Protein AF-A0A673Y0G8-F1 (afdb_monomer)

Secondary structure (DSSP, 8-state):
-------SPPPB-EEEEEETTEEEEEEEBTTTSHHHHHHHHHHHHTTTTTT-B--EEETTTEEEE--SSSSSS----TTSS-B-----TT----SSSEEEE--SSTT-B-S-EEEESS--GGGTTTS-EEEEE-GGGHHHHHHTT-S-B-TTS-BSS--BEEEEEEEE-S-S----------THHHHHHHTTT---------TTS---TTHHHHHHHHHHHHHHTTT----GGGS----TT--SS-THHHHHHHHHHHHHHHHHHT--S------------TTGGGG---PPP----S---TTS--TT---TT-TTSHHHHHHHHHHHHHHHHHHHT-

Foldseek 3Di:
DDPPDPLADDFAFWKWWQWPLGIWIKTWRCVQCVQLLLQQVLCQVLQVQAFWWQFAADPQFKTKTQANVSPVPHFATPVRAQAAAGADPSDAQQAWFWKWFDAPFGSRGGRMIMTTNGRDRVCHPPIHTTIGTDPVCRVSVNSQNVFDADPVNGGPDTMGGRHMDTPGDPDPPRDHDNDPPPCVVVCVVVVVVPPPPPPPPCVVPDDDPPVVVVVVVVVVVVVVPPPDDDDPLVVCPPDPVDDPDPPVVVVVVVVVVVVVVVVVVPDDDDDDDDDDDDDDDPCVVVPDDDDDDPPDDPDDDPPDDDPLNDDPPDCSNPVNVVVVVVVVVVVVVVVVVD

Nearest PDB structures (foldseek):
  7dvq-assembly1_z  TM=9.972E-01  e=6.165E-34  Homo sapiens
  2hq6-assembly1_A  TM=1.001E+00  e=1.461E-32  Homo sapiens
  7abi-assembly1_t  TM=9.598E-01  e=1.799E-22  Homo sapiens
  1zkc-assembly2_B  TM=8.689E-01  e=1.859E-23  Homo sapiens
  7dvq-assembly1_9  TM=8.625E-01  e=2.152E-22  Homo sapiens

Organism: Salmo trutta (NCBI:txid8032)

pLDDT: mean 77.35, std 18.72, range [33.47, 97.12]

Solvent-accessible surface area (backbone atoms only — not comparable to full-atom values): 20551 Å² total; per-residue (Å²): 132,86,87,77,82,77,76,59,80,84,66,45,34,31,36,38,38,38,34,75,59,40,56,36,40,34,37,21,27,38,85,75,15,44,70,59,32,49,40,52,54,42,37,32,71,50,49,56,48,44,67,18,29,36,44,36,45,44,80,67,44,37,41,32,29,45,14,73,75,51,74,84,80,50,49,65,28,85,78,80,45,58,37,74,70,40,78,51,94,66,67,64,39,77,46,49,39,36,30,29,42,42,58,93,52,90,42,39,34,41,42,25,29,29,39,28,62,23,63,42,69,88,46,53,90,72,46,29,60,23,32,32,46,39,80,92,23,40,61,30,56,54,49,67,55,75,53,66,56,47,98,82,32,28,37,78,74,51,49,31,30,60,45,49,46,77,78,39,77,78,62,89,84,75,75,64,66,85,76,75,75,59,62,70,60,50,55,54,49,55,70,65,67,69,75,67,80,79,75,79,75,60,89,83,74,78,87,65,88,74,56,60,65,56,50,54,51,54,52,52,52,59,59,74,53,70,86,63,97,70,61,82,74,76,74,62,87,82,55,97,85,67,73,90,67,65,73,62,57,63,50,49,53,55,48,52,52,52,51,55,50,55,57,59,75,71,62,88,84,80,92,77,82,87,81,79,91,78,79,97,59,101,57,67,78,79,69,70,75,86,78,79,77,90,73,70,83,88,72,79,64,92,85,62,85,53,100,84,68,56,53,94,85,38,76,81,17,69,68,54,43,50,56,51,51,51,54,49,50,55,51,51,52,58,62,73,76,106

Radius of gyration: 34.02 Å; Cα contacts (8 Å, |Δi|>4): 428; chains: 1; bounding box: 72×82×86 Å

Mean predicted aligned error: 20.26 Å

Sequence (338 aa):
MSNIYIQEPPTNGKVLIKTSAGDIDIELWSKEAPKAARNFVQLCMEGYYDGTPFHRVVPEFIVQGGDPTGSGTGGESIYGRPFKDEFHSRLRFNRRGLVAMANAGPHDNGSQFFFTLGRADELNNKHTIFGKVTGDTVYNMLRLSEVECDQEERPLNPHKIRTTEVLHSPFDDIIPRERKKSKKDEDKKEGKKSQSKATKNFSLLSFGEEAEEEEEMVTQVSQTLKGKSKSSHDLLKDDPLLSSVPATMALLDRFKSKLSSAITETSEAPEEAPEELAEDDDKGWMAHVLQFDEQTRKVKDANMQDEDTFEISDPRNPVNKRRREESKKIMKEKKAKR

Structure (mmCIF, N/CA/C/O backbone):
data_AF-A0A673Y0G8-F1
#
_entry.id   AF-A0A673Y0G8-F1
#
loop_
_atom_site.group_PDB
_atom_site.id
_atom_site.type_symbol
_atom_site.label_atom_id
_atom_site.label_alt_id
_atom_site.label_comp_id
_atom_site.label_asym_id
_atom_site.label_entity_id
_atom_site.label_seq_id
_atom_site.pdbx_PDB_ins_code
_atom_site.Cartn_x
_atom_site.Cartn_y
_atom_site.Cartn_z
_atom_site.occupancy
_atom_site.B_iso_or_equiv
_atom_site.auth_seq_id
_atom_site.auth_comp_id
_atom_site.auth_asym_id
_atom_site.auth_atom_id
_atom_site.pdbx_PDB_model_num
ATOM 1 N N . MET A 1 1 ? -27.273 -3.912 -21.618 1.00 47.91 1 MET A N 1
ATOM 2 C CA . MET A 1 1 ? -25.830 -4.129 -21.387 1.00 47.91 1 MET A CA 1
ATOM 3 C C . MET A 1 1 ? -25.284 -2.900 -20.684 1.00 47.91 1 MET A C 1
ATOM 5 O O . MET A 1 1 ? -25.306 -1.826 -21.268 1.00 47.91 1 MET A O 1
ATOM 9 N N . SER A 1 2 ? -24.922 -3.009 -19.407 1.00 53.47 2 SER A N 1
ATOM 10 C CA . SER A 1 2 ? -24.331 -1.898 -18.656 1.00 53.47 2 SER A CA 1
ATOM 11 C C . SER A 1 2 ? -22.883 -1.706 -19.104 1.00 53.47 2 SER A C 1
ATOM 13 O O . SER A 1 2 ? -22.032 -2.545 -18.815 1.00 53.47 2 SER A O 1
ATOM 15 N N . ASN A 1 3 ? -22.604 -0.621 -19.826 1.00 63.31 3 ASN A N 1
ATOM 16 C CA . ASN A 1 3 ? -21.250 -0.271 -20.249 1.00 63.31 3 ASN A CA 1
ATOM 17 C C . ASN A 1 3 ? -20.447 0.256 -19.052 1.00 63.31 3 ASN A C 1
ATOM 19 O O . ASN A 1 3 ? -20.396 1.458 -18.802 1.00 63.31 3 ASN A O 1
ATOM 23 N N . ILE A 1 4 ? -19.825 -0.652 -18.304 1.00 78.19 4 ILE A N 1
ATOM 24 C CA . ILE A 1 4 ? -18.816 -0.307 -17.301 1.00 78.19 4 ILE A CA 1
ATOM 25 C C . ILE A 1 4 ? -17.461 -0.346 -18.010 1.00 78.19 4 ILE A C 1
ATOM 27 O O . ILE A 1 4 ? -16.894 -1.412 -18.240 1.00 78.19 4 ILE A O 1
ATOM 31 N N . TYR A 1 5 ? -16.951 0.822 -18.401 1.00 72.38 5 TYR A N 1
ATOM 32 C CA . TYR A 1 5 ? -15.621 0.937 -18.997 1.00 72.38 5 TYR A CA 1
ATOM 33 C C . TYR A 1 5 ? -14.557 0.912 -17.898 1.00 72.38 5 TYR A C 1
ATOM 35 O O . TYR A 1 5 ? -14.346 1.904 -17.200 1.00 72.38 5 TYR A O 1
ATOM 43 N N . ILE A 1 6 ? -13.853 -0.211 -17.758 1.00 75.62 6 ILE A N 1
ATOM 44 C CA . ILE A 1 6 ? -12.654 -0.279 -16.917 1.00 75.62 6 ILE A CA 1
ATOM 45 C C . ILE A 1 6 ? -11.498 0.332 -17.716 1.00 75.62 6 ILE A C 1
ATOM 47 O O . ILE A 1 6 ? -10.982 -0.268 -18.655 1.00 75.62 6 ILE A O 1
ATOM 51 N N . GLN A 1 7 ? -11.111 1.559 -17.363 1.00 80.38 7 GLN A N 1
ATOM 52 C CA . GLN A 1 7 ? -10.023 2.290 -18.028 1.00 80.38 7 GLN A CA 1
ATOM 53 C C . GLN A 1 7 ? -8.621 1.818 -17.612 1.00 80.38 7 GLN A C 1
ATOM 55 O O . GLN A 1 7 ? -7.632 2.206 -18.238 1.00 80.38 7 GLN A O 1
ATOM 60 N N . GLU A 1 8 ? -8.508 0.982 -16.583 1.00 88.12 8 GLU A N 1
ATOM 61 C CA . GLU A 1 8 ? -7.229 0.505 -16.055 1.00 88.12 8 GLU A CA 1
ATOM 62 C C . GLU A 1 8 ? -6.574 -0.543 -16.971 1.00 88.12 8 GLU A C 1
ATOM 64 O O . GLU A 1 8 ? -7.275 -1.310 -17.638 1.00 88.12 8 GLU A O 1
ATOM 69 N N . PRO A 1 9 ? -5.233 -0.586 -17.038 1.00 92.56 9 PRO A N 1
ATOM 70 C CA . PRO A 1 9 ? -4.528 -1.661 -17.723 1.00 92.56 9 PRO A CA 1
ATOM 71 C C . PRO A 1 9 ? -4.673 -3.001 -16.975 1.00 92.56 9 PRO A C 1
ATOM 73 O O . PRO A 1 9 ? -4.956 -3.012 -15.769 1.00 92.56 9 PRO A O 1
ATOM 76 N N . PRO A 1 10 ? -4.485 -4.138 -17.672 1.00 93.31 10 PRO A N 1
ATOM 77 C CA . PRO A 1 10 ? -4.505 -5.452 -17.040 1.00 93.31 10 PRO A CA 1
ATOM 78 C C . PRO A 1 10 ? -3.350 -5.592 -16.042 1.00 93.31 10 PRO A C 1
ATOM 80 O O . PRO A 1 10 ? -2.230 -5.152 -16.301 1.00 93.31 10 PRO A O 1
ATOM 83 N N . THR A 1 11 ? -3.632 -6.223 -14.909 1.00 94.56 11 THR A N 1
ATOM 84 C CA . THR A 1 11 ? -2.647 -6.548 -13.878 1.00 94.56 11 THR A CA 1
ATOM 85 C C . THR A 1 11 ? -1.849 -7.793 -14.261 1.00 94.56 11 THR A C 1
ATOM 87 O O . THR A 1 11 ? -2.287 -8.630 -15.050 1.00 94.56 11 THR A O 1
ATOM 90 N N . ASN A 1 12 ? -0.636 -7.895 -13.728 1.00 94.56 12 ASN A N 1
ATOM 91 C CA . ASN A 1 12 ? 0.244 -9.039 -13.885 1.00 94.56 12 ASN A CA 1
ATOM 92 C C . ASN A 1 12 ? 1.065 -9.216 -12.599 1.00 94.56 12 ASN A C 1
ATOM 94 O O . ASN A 1 12 ? 1.968 -8.423 -12.318 1.00 94.56 12 ASN A O 1
ATOM 98 N N . GLY A 1 13 ? 0.728 -10.249 -11.829 1.00 93.81 13 GLY A N 1
ATOM 99 C CA . GLY A 1 13 ? 1.283 -10.532 -10.505 1.00 93.81 13 GLY A CA 1
ATOM 100 C C . GLY A 1 13 ? 0.216 -10.449 -9.415 1.00 93.81 13 GLY A C 1
ATOM 101 O O . GLY A 1 13 ? -0.641 -9.565 -9.455 1.00 93.81 13 GLY A O 1
ATOM 102 N N . LYS A 1 14 ? 0.269 -11.367 -8.444 1.00 95.94 14 LYS A N 1
ATOM 103 C CA . LYS A 1 14 ? -0.672 -11.419 -7.317 1.00 95.94 14 LYS A CA 1
ATOM 104 C C . LYS A 1 14 ? 0.048 -11.791 -6.021 1.00 95.94 14 LYS A C 1
ATOM 106 O O . LYS A 1 14 ? 0.818 -12.752 -5.994 1.00 95.94 14 LYS A O 1
ATOM 111 N N . VAL A 1 15 ? -0.219 -11.047 -4.952 1.00 96.62 15 VAL A N 1
ATOM 112 C CA . VAL A 1 15 ? 0.357 -11.246 -3.614 1.00 96.62 15 VAL A CA 1
ATOM 113 C C . VAL A 1 15 ? -0.762 -11.233 -2.580 1.00 96.62 15 VAL A C 1
ATOM 115 O O . VAL A 1 15 ? -1.610 -10.346 -2.602 1.00 96.62 15 VAL A O 1
ATOM 118 N N . LEU A 1 16 ? -0.740 -12.200 -1.670 1.00 96.56 16 LEU A N 1
ATOM 119 C CA . LEU A 1 16 ? -1.635 -12.303 -0.527 1.00 96.56 16 LEU A CA 1
ATOM 120 C C . LEU A 1 16 ? -0.924 -11.774 0.723 1.00 96.56 16 LEU A C 1
ATOM 122 O O . LEU A 1 16 ? 0.139 -12.262 1.109 1.00 96.56 16 LEU A O 1
ATOM 126 N N . ILE A 1 17 ? -1.526 -10.792 1.386 1.00 96.62 17 ILE A N 1
ATOM 127 C CA . ILE A 1 17 ? -1.098 -10.310 2.699 1.00 96.62 17 ILE A CA 1
ATOM 128 C C . ILE A 1 17 ? -2.081 -10.828 3.745 1.00 96.62 17 ILE A C 1
ATOM 130 O O . ILE A 1 17 ? -3.237 -10.404 3.786 1.00 96.62 17 ILE A O 1
ATOM 134 N N . LYS A 1 18 ? -1.607 -11.693 4.645 1.00 96.44 18 LYS A N 1
ATOM 135 C CA . LYS A 1 18 ? -2.388 -12.129 5.807 1.00 96.44 18 LYS A CA 1
ATOM 136 C C . LYS A 1 18 ? -2.223 -11.108 6.914 1.00 96.44 18 LYS A C 1
ATOM 138 O O . LYS A 1 18 ? -1.125 -10.877 7.423 1.00 96.44 18 LYS A O 1
ATOM 143 N N . THR A 1 19 ? -3.320 -10.475 7.283 1.00 96.12 19 THR A N 1
ATOM 144 C CA . THR A 1 19 ? -3.343 -9.294 8.140 1.00 96.12 19 THR A CA 1
ATOM 145 C C . THR A 1 19 ? -4.178 -9.577 9.390 1.00 96.12 19 THR A C 1
ATOM 147 O O . THR A 1 19 ? -4.983 -10.508 9.406 1.00 96.12 19 THR A O 1
ATOM 150 N N . SER A 1 20 ? -4.011 -8.816 10.477 1.00 94.50 20 SER A N 1
ATOM 151 C CA . SER A 1 20 ? -4.859 -9.015 11.666 1.00 94.50 20 SER A CA 1
ATOM 152 C C . SER A 1 20 ? -6.332 -8.651 11.440 1.00 94.50 20 SER A C 1
ATOM 154 O O . SER A 1 20 ? -7.174 -9.105 12.208 1.00 94.50 20 SER A O 1
ATOM 156 N N . ALA A 1 21 ? -6.645 -7.868 10.403 1.00 92.69 21 ALA A N 1
ATOM 157 C CA . ALA A 1 21 ? -8.013 -7.521 10.016 1.00 92.69 21 ALA A CA 1
ATOM 158 C C . ALA A 1 21 ? -8.645 -8.517 9.022 1.00 92.69 21 ALA A C 1
ATOM 160 O O . ALA A 1 21 ? -9.841 -8.429 8.748 1.00 92.69 21 ALA A O 1
ATOM 161 N N . GLY A 1 22 ? -7.856 -9.462 8.499 1.00 95.19 22 GLY A N 1
ATOM 162 C CA . GLY A 1 22 ? -8.254 -10.409 7.459 1.00 95.19 22 GLY A CA 1
ATOM 163 C C . GLY A 1 22 ? -7.249 -10.460 6.311 1.00 95.19 22 GLY A C 1
ATOM 164 O O . GLY A 1 22 ? -6.228 -9.768 6.324 1.00 95.19 22 GLY A O 1
ATOM 165 N N . ASP A 1 23 ? -7.557 -11.281 5.320 1.00 96.81 23 ASP A N 1
ATOM 166 C CA . ASP A 1 23 ? -6.699 -11.525 4.163 1.00 96.81 23 ASP A CA 1
ATOM 167 C C . ASP A 1 23 ? -6.902 -10.447 3.094 1.00 96.81 23 ASP A C 1
ATOM 169 O O . ASP A 1 23 ? -8.035 -10.054 2.806 1.00 96.81 23 ASP A O 1
ATOM 173 N N . ILE A 1 24 ? -5.806 -9.942 2.525 1.00 97.12 24 ILE A N 1
ATOM 174 C CA . ILE A 1 24 ? -5.818 -8.888 1.506 1.00 97.12 24 ILE A CA 1
ATOM 175 C C . ILE A 1 24 ? -5.052 -9.376 0.285 1.00 97.12 24 ILE A C 1
ATOM 177 O O . ILE A 1 24 ? -3.836 -9.556 0.327 1.00 97.12 24 ILE A O 1
ATOM 181 N N . ASP A 1 25 ? -5.775 -9.544 -0.813 1.00 96.81 25 ASP A N 1
ATOM 182 C CA . ASP A 1 25 ? -5.229 -9.966 -2.094 1.00 96.81 25 ASP A CA 1
ATOM 183 C C . ASP A 1 25 ? -4.926 -8.737 -2.950 1.00 96.81 25 ASP A C 1
ATOM 185 O O . ASP A 1 25 ? -5.830 -7.973 -3.302 1.00 96.81 25 ASP A O 1
ATOM 189 N N . ILE A 1 26 ? -3.660 -8.572 -3.323 1.00 97.12 26 ILE A N 1
ATOM 190 C CA . ILE A 1 26 ? -3.163 -7.453 -4.121 1.00 97.12 26 ILE A CA 1
ATOM 191 C C . ILE A 1 26 ? -2.761 -7.954 -5.503 1.00 97.12 26 ILE A C 1
ATOM 193 O O . ILE A 1 26 ? -1.892 -8.815 -5.646 1.00 97.12 26 ILE A O 1
ATOM 197 N N . GLU A 1 27 ? -3.354 -7.362 -6.529 1.00 96.56 27 GLU A N 1
ATOM 198 C CA . GLU A 1 27 ? -2.920 -7.493 -7.913 1.00 96.56 27 GLU A CA 1
ATOM 199 C C . GLU A 1 27 ? -1.962 -6.362 -8.281 1.00 96.56 27 GLU A C 1
ATOM 201 O O . GLU A 1 27 ? -2.200 -5.197 -7.957 1.00 96.56 27 GLU A O 1
ATOM 206 N N . LEU A 1 28 ? -0.889 -6.693 -8.993 1.00 96.69 28 LEU A N 1
ATOM 207 C CA . LEU A 1 28 ? 0.195 -5.762 -9.295 1.00 96.69 28 LEU A CA 1
ATOM 208 C C . LEU A 1 28 ? 0.180 -5.332 -10.765 1.00 96.69 28 LEU A C 1
ATOM 210 O O . LEU A 1 28 ? -0.096 -6.126 -11.661 1.00 96.69 28 LEU A O 1
ATOM 214 N N . TRP A 1 29 ? 0.554 -4.084 -11.030 1.00 96.56 29 TRP A N 1
ATOM 215 C CA . TRP A 1 29 ? 0.826 -3.554 -12.368 1.00 96.56 29 TRP A CA 1
ATOM 216 C C . TRP A 1 29 ? 2.325 -3.609 -12.663 1.00 96.56 29 TRP A C 1
ATOM 218 O O . TRP A 1 29 ? 3.029 -2.600 -12.663 1.00 96.56 29 TRP A O 1
ATOM 228 N N . SER A 1 30 ? 2.836 -4.818 -12.899 1.00 94.12 30 SER A N 1
ATOM 229 C CA . SER A 1 30 ? 4.270 -5.044 -13.134 1.00 94.12 30 SER A CA 1
ATOM 230 C C . SER A 1 30 ? 4.795 -4.466 -14.452 1.00 94.12 30 SER A C 1
ATOM 232 O O . SER A 1 30 ? 6.000 -4.256 -14.572 1.00 94.12 30 SER A O 1
ATOM 234 N N . LYS A 1 31 ? 3.924 -4.186 -15.432 1.00 93.88 31 LYS A N 1
ATOM 235 C CA . LYS A 1 31 ? 4.314 -3.549 -16.702 1.00 93.88 31 LYS A CA 1
ATOM 236 C C . LYS A 1 31 ? 4.457 -2.036 -16.556 1.00 93.88 31 LYS A C 1
ATOM 238 O O . LYS A 1 31 ? 5.398 -1.458 -17.091 1.00 93.88 31 LYS A O 1
ATOM 243 N N . GLU A 1 32 ? 3.529 -1.405 -15.846 1.00 93.81 32 GLU A N 1
ATOM 244 C CA . GLU A 1 32 ? 3.478 0.045 -15.663 1.00 93.81 32 GLU A CA 1
ATOM 245 C C . GLU A 1 32 ? 4.445 0.527 -14.574 1.00 93.81 32 GLU A C 1
ATOM 247 O O . GLU A 1 32 ? 5.072 1.571 -14.745 1.00 93.81 32 GLU A O 1
ATOM 252 N N . ALA A 1 33 ? 4.590 -0.237 -13.485 1.00 94.69 33 ALA A N 1
ATOM 253 C CA . ALA A 1 33 ? 5.451 0.086 -12.345 1.00 94.69 33 ALA A CA 1
ATOM 254 C C . ALA A 1 33 ? 6.414 -1.076 -12.012 1.00 94.69 33 ALA A C 1
ATOM 256 O O . ALA A 1 33 ? 6.316 -1.692 -10.941 1.00 94.69 33 ALA A O 1
ATOM 257 N N . PRO A 1 34 ? 7.346 -1.427 -12.921 1.00 94.50 34 PRO A N 1
ATOM 258 C CA . PRO A 1 34 ? 8.198 -2.602 -12.770 1.00 94.50 34 PRO A CA 1
ATOM 259 C C . PRO A 1 34 ? 9.123 -2.519 -11.554 1.00 94.50 34 PRO A C 1
ATOM 261 O O . PRO A 1 34 ? 9.347 -3.536 -10.897 1.00 94.50 34 PRO A O 1
ATOM 264 N N . LYS A 1 35 ? 9.663 -1.337 -11.216 1.00 94.19 35 LYS A N 1
ATOM 265 C CA . LYS A 1 35 ? 10.613 -1.221 -10.098 1.00 94.19 35 LYS A CA 1
ATOM 266 C C . LYS A 1 35 ? 9.919 -1.330 -8.753 1.00 94.19 35 LYS A C 1
ATOM 268 O O . LYS A 1 35 ? 10.459 -1.995 -7.865 1.00 94.19 35 LYS A O 1
ATOM 273 N N . ALA A 1 36 ? 8.751 -0.701 -8.623 1.00 95.31 36 ALA A N 1
ATOM 274 C CA . ALA A 1 36 ? 7.934 -0.767 -7.418 1.00 95.31 36 ALA A CA 1
ATOM 275 C C . ALA A 1 36 ? 7.375 -2.181 -7.207 1.00 95.31 36 ALA A C 1
ATOM 277 O O . ALA A 1 36 ? 7.535 -2.738 -6.123 1.00 95.31 36 ALA A O 1
ATOM 278 N N . ALA A 1 37 ? 6.816 -2.800 -8.256 1.00 94.88 37 ALA A N 1
ATOM 279 C CA . ALA A 1 37 ? 6.304 -4.166 -8.186 1.00 94.88 37 ALA A CA 1
ATOM 280 C C . ALA A 1 37 ? 7.410 -5.171 -7.829 1.00 94.88 37 ALA A C 1
ATOM 282 O O . ALA A 1 37 ? 7.216 -6.008 -6.951 1.00 94.88 37 ALA A O 1
ATOM 283 N N . ARG A 1 38 ? 8.595 -5.056 -8.445 1.00 94.50 38 ARG A N 1
ATOM 284 C CA . ARG A 1 38 ? 9.751 -5.907 -8.122 1.00 94.50 38 ARG A CA 1
ATOM 285 C C . ARG A 1 38 ? 10.203 -5.739 -6.672 1.00 94.50 38 ARG A C 1
ATOM 287 O O . ARG A 1 38 ? 10.413 -6.737 -5.991 1.00 94.50 38 ARG A O 1
ATOM 294 N N . ASN A 1 39 ? 10.322 -4.495 -6.200 1.00 94.94 39 ASN A N 1
ATOM 295 C CA . ASN A 1 39 ? 10.665 -4.200 -4.807 1.00 94.94 39 ASN A CA 1
ATOM 296 C C . ASN A 1 39 ? 9.661 -4.847 -3.850 1.00 94.94 39 ASN A C 1
ATOM 298 O O . ASN A 1 39 ? 10.057 -5.557 -2.933 1.00 94.94 39 ASN A O 1
ATOM 302 N N . PHE A 1 40 ? 8.368 -4.669 -4.108 1.00 95.50 40 PHE A N 1
ATOM 303 C CA . PHE A 1 40 ? 7.312 -5.213 -3.268 1.00 95.50 40 PHE A CA 1
ATOM 304 C C . PHE A 1 40 ? 7.310 -6.750 -3.233 1.00 95.50 40 PHE A C 1
ATOM 306 O O . PHE A 1 40 ? 7.303 -7.331 -2.150 1.00 95.50 40 PHE A O 1
ATOM 313 N N . VAL A 1 41 ? 7.379 -7.415 -4.393 1.00 94.88 41 VAL A N 1
ATOM 314 C CA . VAL A 1 41 ? 7.401 -8.887 -4.481 1.00 94.88 41 VAL A CA 1
ATOM 315 C C . VAL A 1 41 ? 8.618 -9.460 -3.760 1.00 94.88 41 VAL A C 1
ATOM 317 O O . VAL A 1 41 ? 8.472 -10.382 -2.961 1.00 94.88 41 VAL A O 1
ATOM 320 N N . GLN A 1 42 ? 9.804 -8.891 -3.980 1.00 94.00 42 GLN A N 1
ATOM 321 C CA . GLN A 1 42 ? 11.015 -9.367 -3.320 1.00 94.00 42 GLN A CA 1
ATOM 322 C C . GLN A 1 42 ? 10.966 -9.149 -1.801 1.00 94.00 42 GLN A C 1
ATOM 324 O O . GLN A 1 42 ? 11.320 -10.055 -1.052 1.00 94.00 42 GLN A O 1
ATOM 329 N N . LEU A 1 43 ? 10.479 -7.996 -1.326 1.00 94.06 43 LEU A N 1
ATOM 330 C CA . LEU A 1 43 ? 10.290 -7.758 0.109 1.00 94.06 43 LEU A CA 1
ATOM 331 C C . LEU A 1 43 ? 9.280 -8.741 0.718 1.00 94.06 43 LEU A C 1
ATOM 333 O O . LEU A 1 43 ? 9.493 -9.212 1.832 1.00 94.06 43 LEU A O 1
ATOM 337 N N . CYS A 1 44 ? 8.227 -9.114 -0.012 1.00 93.56 44 CYS A N 1
ATOM 338 C CA . CYS A 1 44 ? 7.291 -10.149 0.430 1.00 93.56 44 CYS A CA 1
ATOM 339 C C . CYS A 1 44 ? 7.952 -11.537 0.504 1.00 93.56 44 CYS A C 1
ATOM 341 O O . CYS A 1 44 ? 7.744 -12.259 1.475 1.00 93.56 44 CYS A O 1
ATOM 343 N N . MET A 1 45 ? 8.787 -11.904 -0.476 1.00 91.81 45 MET A N 1
ATOM 344 C CA . MET A 1 45 ? 9.534 -13.173 -0.459 1.00 91.81 45 MET A CA 1
ATOM 345 C C . MET A 1 45 ? 10.578 -13.233 0.663 1.00 91.81 45 MET A C 1
ATOM 347 O O . MET A 1 45 ? 10.820 -14.296 1.226 1.00 91.81 45 MET A O 1
ATOM 351 N N . GLU A 1 46 ? 11.185 -12.096 1.014 1.00 90.88 46 GLU A N 1
ATOM 352 C CA . GLU A 1 46 ? 12.120 -11.972 2.141 1.00 90.88 46 GLU A CA 1
ATOM 353 C C . GLU A 1 46 ? 11.409 -12.018 3.514 1.00 90.88 46 GLU A C 1
ATOM 355 O O . GLU A 1 46 ? 12.076 -11.947 4.551 1.00 90.88 46 GLU A O 1
ATOM 360 N N . GLY A 1 47 ? 10.069 -12.091 3.552 1.00 91.12 47 GLY A N 1
ATOM 361 C CA . GLY A 1 47 ? 9.282 -11.950 4.782 1.00 91.12 47 GLY A CA 1
ATOM 362 C C . GLY A 1 47 ? 9.486 -10.576 5.419 1.00 91.12 47 GLY A C 1
ATOM 363 O O . GLY A 1 47 ? 9.555 -10.439 6.643 1.00 91.12 47 GLY A O 1
ATOM 364 N N . TYR A 1 48 ? 9.701 -9.538 4.596 1.00 93.12 48 TYR A N 1
ATOM 365 C CA . TYR A 1 48 ? 10.113 -8.230 5.092 1.00 93.12 48 TYR A CA 1
ATOM 366 C C . TYR A 1 48 ? 9.050 -7.567 5.953 1.00 93.12 48 TYR A C 1
ATOM 368 O O . TYR A 1 48 ? 9.368 -6.952 6.974 1.00 93.12 48 TYR A O 1
ATOM 376 N N . TYR A 1 49 ? 7.807 -7.747 5.522 1.00 95.00 49 TYR A N 1
ATOM 377 C CA . TYR A 1 49 ? 6.616 -7.161 6.106 1.00 95.00 49 TYR A CA 1
ATOM 378 C C . TYR A 1 49 ? 6.039 -7.971 7.274 1.00 95.00 49 TYR A C 1
ATOM 380 O O . TYR A 1 49 ? 5.096 -7.507 7.917 1.00 95.00 49 TYR A O 1
ATOM 388 N N . ASP A 1 50 ? 6.614 -9.124 7.609 1.00 93.81 50 ASP A N 1
ATOM 389 C CA . ASP A 1 50 ? 6.138 -9.959 8.709 1.00 93.81 50 ASP A CA 1
ATOM 390 C C . ASP A 1 50 ? 6.262 -9.222 10.052 1.00 93.81 50 ASP A C 1
ATOM 392 O O . ASP A 1 50 ? 7.331 -8.757 10.452 1.00 93.81 50 ASP A O 1
ATOM 396 N N . GLY A 1 51 ? 5.143 -9.091 10.761 1.00 91.94 51 GLY A N 1
ATOM 397 C CA . GLY A 1 51 ? 5.042 -8.375 12.032 1.00 91.94 51 GLY A CA 1
ATOM 398 C C . GLY A 1 51 ? 4.978 -6.848 11.919 1.00 91.94 51 GLY A C 1
ATOM 399 O O . GLY A 1 51 ? 4.885 -6.182 12.955 1.00 91.94 51 GLY A O 1
ATOM 400 N N . THR A 1 52 ? 5.001 -6.282 10.708 1.00 94.81 52 THR A N 1
ATOM 401 C CA . THR A 1 52 ? 5.001 -4.823 10.526 1.00 94.81 52 THR A CA 1
ATOM 402 C C . THR A 1 52 ? 3.617 -4.213 10.800 1.00 94.81 52 THR A C 1
ATOM 404 O O . THR A 1 52 ? 2.607 -4.750 10.330 1.00 94.81 52 THR A O 1
ATOM 407 N N . PRO A 1 53 ? 3.527 -3.130 11.599 1.00 94.75 53 PRO A N 1
ATOM 408 C CA . PRO A 1 53 ? 2.263 -2.461 11.892 1.00 94.75 53 PRO A CA 1
ATOM 409 C C . PRO A 1 53 ? 1.873 -1.426 10.827 1.00 94.75 53 PRO A C 1
ATOM 411 O O . PRO A 1 53 ? 2.728 -0.777 10.219 1.00 94.75 53 PRO A O 1
ATOM 414 N N . PHE A 1 54 ? 0.568 -1.197 10.683 1.00 95.44 54 PHE A N 1
ATOM 415 C CA . PHE A 1 54 ? 0.039 0.016 10.059 1.00 95.44 54 PHE A CA 1
ATOM 416 C C . PHE A 1 54 ? 0.119 1.152 11.076 1.00 95.44 54 PHE A C 1
ATOM 418 O O . PHE A 1 54 ? -0.597 1.153 12.076 1.00 95.44 54 PHE A O 1
ATOM 425 N N . HIS A 1 55 ? 1.064 2.065 10.870 1.00 93.56 55 HIS A N 1
ATOM 426 C CA . HIS A 1 55 ? 1.425 3.085 11.856 1.00 93.56 55 HIS A CA 1
ATOM 427 C C . HIS A 1 55 ? 0.683 4.406 11.654 1.00 93.56 55 HIS A C 1
ATOM 429 O O . HIS A 1 55 ? 0.702 5.229 12.562 1.00 93.56 55 HIS A O 1
ATOM 435 N N . ARG A 1 56 ? 0.042 4.613 10.498 1.00 94.31 56 ARG A N 1
ATOM 436 C CA . ARG A 1 56 ? -0.710 5.832 10.199 1.00 94.31 56 ARG A CA 1
ATOM 437 C C . ARG A 1 56 ? -2.018 5.498 9.495 1.00 94.31 56 ARG A C 1
ATOM 439 O O . ARG A 1 56 ? -2.020 4.783 8.491 1.00 94.31 56 ARG A O 1
ATOM 446 N N . VAL A 1 57 ? -3.117 6.024 10.020 1.00 94.44 57 VAL A N 1
ATOM 447 C CA . VAL A 1 57 ? -4.467 5.840 9.484 1.00 94.44 57 VAL A CA 1
ATOM 448 C C . VAL A 1 57 ? -5.137 7.206 9.427 1.00 94.44 57 VAL A C 1
ATOM 450 O O . VAL A 1 57 ? -5.341 7.851 10.449 1.00 94.44 57 VAL A O 1
ATOM 453 N N . VAL A 1 58 ? -5.494 7.633 8.220 1.00 93.25 58 VAL A N 1
ATOM 454 C CA . VAL A 1 58 ? -6.300 8.830 7.983 1.00 93.25 58 VAL A CA 1
ATOM 455 C C . VAL A 1 58 ? -7.652 8.362 7.448 1.00 93.25 58 VAL A C 1
ATOM 457 O O . VAL A 1 58 ? -7.708 7.890 6.304 1.00 93.25 58 VAL A O 1
ATOM 460 N N . PRO A 1 59 ? -8.731 8.444 8.251 1.00 90.12 59 PRO A N 1
ATOM 461 C CA . PRO A 1 59 ? -10.059 7.998 7.845 1.00 90.12 59 PRO A CA 1
ATOM 462 C C . PRO A 1 59 ? -10.463 8.589 6.492 1.00 90.12 59 PRO A C 1
ATOM 464 O O . PRO A 1 59 ? -10.177 9.747 6.205 1.00 90.12 59 PRO A O 1
ATOM 467 N N . GLU A 1 60 ? -11.086 7.769 5.643 1.00 89.50 60 GLU A N 1
ATOM 468 C CA . GLU A 1 60 ? -11.534 8.124 4.282 1.00 89.50 60 GLU A CA 1
ATOM 469 C C . GLU A 1 60 ? -10.434 8.512 3.276 1.00 89.50 60 GLU A C 1
ATOM 471 O O . GLU A 1 60 ? -10.721 8.652 2.086 1.00 89.50 60 GLU A O 1
ATOM 476 N N . PHE A 1 61 ? -9.172 8.601 3.702 1.00 93.50 61 PHE A N 1
ATOM 477 C CA . PHE A 1 61 ? -8.062 8.990 2.841 1.00 93.50 61 PHE A CA 1
ATOM 478 C C . PHE A 1 61 ? -7.103 7.825 2.592 1.00 93.50 61 PHE A C 1
ATOM 480 O O . PHE A 1 61 ? -7.174 7.188 1.533 1.00 93.50 61 PHE A O 1
ATOM 487 N N . ILE A 1 62 ? -6.238 7.505 3.560 1.00 95.31 62 ILE A N 1
ATOM 488 C CA . ILE A 1 62 ? -5.186 6.494 3.405 1.00 95.31 62 ILE A CA 1
ATOM 489 C C . ILE A 1 62 ? -4.937 5.704 4.690 1.00 95.31 62 ILE A C 1
ATOM 491 O O . ILE A 1 62 ? -5.085 6.211 5.798 1.00 95.31 62 ILE A O 1
ATOM 495 N N . VAL A 1 63 ? -4.461 4.474 4.529 1.00 95.75 63 VAL A N 1
ATOM 496 C CA . VAL A 1 63 ? -3.831 3.692 5.599 1.00 95.75 63 VAL A CA 1
ATOM 497 C C . VAL A 1 63 ? -2.428 3.300 5.158 1.00 95.75 63 VAL A C 1
ATOM 499 O O . VAL A 1 63 ? -2.251 2.685 4.109 1.00 95.75 63 VAL A O 1
ATOM 502 N N . GLN A 1 64 ? -1.424 3.684 5.941 1.00 95.31 64 GLN A N 1
ATOM 503 C CA . GLN A 1 64 ? -0.008 3.553 5.607 1.00 95.31 64 GLN A CA 1
ATOM 504 C C . GLN A 1 64 ? 0.671 2.491 6.477 1.00 95.31 64 GLN A C 1
ATOM 506 O O . GLN A 1 64 ? 0.450 2.385 7.688 1.00 95.31 64 GLN A O 1
ATOM 511 N N . GLY A 1 65 ? 1.518 1.691 5.834 1.00 94.88 65 GLY A N 1
ATOM 512 C CA . GLY A 1 65 ? 2.265 0.596 6.437 1.00 94.88 65 GLY A CA 1
ATOM 513 C C . GLY A 1 65 ? 3.577 0.330 5.701 1.00 94.88 65 GLY A C 1
ATOM 514 O O . GLY A 1 65 ? 4.079 1.162 4.946 1.00 94.88 65 GLY A O 1
ATOM 515 N N . GLY A 1 66 ? 4.163 -0.840 5.947 1.00 92.19 66 GLY A N 1
ATOM 516 C CA . GLY A 1 66 ? 5.415 -1.246 5.300 1.00 92.19 66 GLY A CA 1
ATOM 517 C C . GLY A 1 66 ? 6.687 -0.667 5.930 1.00 92.19 66 GLY A C 1
ATOM 518 O O . GLY A 1 66 ? 7.760 -0.747 5.325 1.00 92.19 66 GLY A O 1
ATOM 519 N N . ASP A 1 67 ? 6.576 -0.113 7.141 1.00 92.69 67 ASP A N 1
ATOM 520 C CA . ASP A 1 67 ? 7.714 0.282 7.972 1.00 92.69 67 ASP A CA 1
ATOM 521 C C . ASP A 1 67 ? 7.990 -0.792 9.049 1.00 92.69 67 ASP A C 1
ATOM 523 O O . ASP A 1 67 ? 7.136 -1.007 9.918 1.00 92.69 67 ASP A O 1
ATOM 527 N N . PRO A 1 68 ? 9.159 -1.464 9.042 1.00 90.06 68 PRO A N 1
ATOM 528 C CA . PRO A 1 68 ? 9.505 -2.442 10.069 1.00 90.06 68 PRO A CA 1
ATOM 529 C C . PRO A 1 68 ? 9.775 -1.824 11.440 1.00 90.06 68 PRO A C 1
ATOM 531 O O . PRO A 1 68 ? 9.628 -2.518 12.446 1.00 90.06 68 PRO A O 1
ATOM 534 N N . THR A 1 69 ? 10.159 -0.544 11.516 1.00 89.69 69 THR A N 1
ATOM 535 C CA . THR A 1 69 ? 10.365 0.125 12.808 1.00 89.69 69 THR A CA 1
ATOM 536 C C . THR A 1 69 ? 9.055 0.625 13.409 1.00 89.69 69 THR A C 1
ATOM 538 O O . THR A 1 69 ? 8.970 0.788 14.626 1.00 89.69 69 THR A O 1
ATOM 541 N N . GLY A 1 70 ? 8.023 0.833 12.584 1.00 86.44 70 GLY A N 1
ATOM 542 C CA . GLY A 1 70 ? 6.721 1.355 13.006 1.00 86.44 70 GLY A CA 1
ATOM 543 C C . GLY A 1 70 ? 6.782 2.797 13.522 1.00 86.44 70 GLY A C 1
ATOM 544 O O . GLY A 1 70 ? 5.948 3.187 14.342 1.00 86.44 70 GLY A O 1
ATOM 545 N N . SER A 1 71 ? 7.794 3.558 13.097 1.00 86.88 71 SER A N 1
ATOM 546 C CA . SER A 1 71 ? 7.976 4.979 13.416 1.00 86.88 71 SER A CA 1
ATOM 547 C C . SER A 1 71 ? 7.429 5.894 12.320 1.00 86.88 71 SER A C 1
ATOM 549 O O . SER A 1 71 ? 7.213 7.070 12.580 1.00 86.88 71 SER A O 1
ATOM 551 N N . GLY A 1 72 ? 7.225 5.369 11.109 1.00 84.88 72 GLY A N 1
ATOM 552 C CA . GLY A 1 72 ? 6.804 6.109 9.916 1.00 84.88 72 GLY A CA 1
ATOM 553 C C . GLY A 1 72 ? 7.952 6.733 9.123 1.00 84.88 72 GLY A C 1
ATOM 554 O O . GLY A 1 72 ? 7.749 7.227 8.019 1.00 84.88 72 GLY A O 1
ATOM 555 N N . THR A 1 73 ? 9.178 6.660 9.636 1.00 86.50 73 THR A N 1
ATOM 556 C CA . THR A 1 73 ? 10.395 7.190 8.996 1.00 86.50 73 THR A CA 1
ATOM 557 C C . THR A 1 73 ? 11.355 6.103 8.522 1.00 86.50 73 THR A C 1
ATOM 559 O O . THR A 1 73 ? 12.345 6.411 7.865 1.00 86.50 73 THR A O 1
ATOM 562 N N . GLY A 1 74 ? 11.097 4.843 8.881 1.00 87.31 74 GLY A N 1
ATOM 563 C CA . GLY A 1 74 ? 11.947 3.713 8.523 1.00 87.31 74 GLY A CA 1
ATOM 564 C C . GLY A 1 74 ? 11.620 3.115 7.157 1.00 87.31 74 GLY A C 1
ATOM 565 O O . GLY A 1 74 ? 10.777 3.605 6.412 1.00 87.31 74 GLY A O 1
ATOM 566 N N . GLY A 1 75 ? 12.278 2.008 6.833 1.00 88.31 75 GLY A N 1
ATOM 567 C CA . GLY A 1 75 ? 12.017 1.268 5.605 1.00 88.31 75 GLY A CA 1
ATOM 568 C C . GLY A 1 75 ? 13.080 1.476 4.535 1.00 88.31 75 GLY A C 1
ATOM 569 O O . GLY A 1 75 ? 13.469 2.591 4.204 1.00 88.31 75 GLY A O 1
ATOM 570 N N . GLU A 1 76 ? 13.540 0.369 3.966 1.00 91.44 76 GLU A N 1
ATOM 571 C CA . GLU A 1 76 ? 14.607 0.347 2.969 1.00 91.44 76 GLU A CA 1
ATOM 572 C C . GLU A 1 76 ? 14.158 -0.460 1.755 1.00 91.44 76 GLU A C 1
ATOM 574 O O . GLU A 1 76 ? 13.482 -1.481 1.882 1.00 91.44 76 GLU A O 1
ATOM 579 N N . SER A 1 77 ? 14.545 -0.013 0.563 1.00 93.94 77 SER A N 1
ATOM 580 C CA . SER A 1 77 ? 14.270 -0.758 -0.663 1.00 93.94 77 SER A CA 1
ATOM 581 C C . SER A 1 77 ? 15.237 -1.937 -0.835 1.00 93.94 77 SER A C 1
ATOM 583 O O . SER A 1 77 ? 16.325 -1.996 -0.250 1.00 93.94 77 SER A O 1
ATOM 585 N N . ILE A 1 78 ? 14.895 -2.856 -1.737 1.00 92.75 78 ILE A N 1
ATOM 586 C CA . ILE A 1 78 ? 15.800 -3.944 -2.143 1.00 92.75 78 ILE A CA 1
ATOM 587 C C . ILE A 1 78 ? 17.082 -3.443 -2.816 1.00 92.75 78 ILE A C 1
ATOM 589 O O . ILE A 1 78 ? 18.108 -4.120 -2.791 1.00 92.75 78 ILE A O 1
ATOM 593 N N . TYR A 1 79 ? 17.039 -2.237 -3.387 1.00 91.25 79 TYR A N 1
ATOM 594 C CA . TYR A 1 79 ? 18.135 -1.646 -4.148 1.00 91.25 79 TYR A CA 1
ATOM 595 C C . TYR A 1 79 ? 19.187 -0.971 -3.254 1.00 91.25 79 TYR A C 1
ATOM 597 O O . TYR A 1 79 ? 20.155 -0.418 -3.776 1.00 91.25 79 TYR A O 1
ATOM 605 N N . GLY A 1 80 ? 18.987 -0.963 -1.929 1.00 88.94 80 GLY A N 1
ATOM 606 C CA . GLY A 1 80 ? 19.875 -0.314 -0.955 1.00 88.94 80 GLY A CA 1
ATOM 607 C C . GLY A 1 80 ? 19.834 1.219 -0.983 1.00 88.94 80 GLY A C 1
ATOM 608 O O . GLY A 1 80 ? 20.609 1.871 -0.293 1.00 88.94 80 GLY A O 1
ATOM 609 N N . ARG A 1 81 ? 18.950 1.804 -1.796 1.00 91.62 81 ARG A N 1
ATOM 610 C CA . ARG A 1 81 ? 18.718 3.248 -1.915 1.00 91.62 81 ARG A CA 1
ATOM 611 C C . ARG A 1 81 ? 17.278 3.519 -2.348 1.00 91.62 81 ARG A C 1
ATOM 613 O O . ARG A 1 81 ? 16.693 2.648 -3.004 1.00 91.62 81 ARG A O 1
ATOM 620 N N . PRO A 1 82 ? 16.709 4.695 -2.050 1.00 93.69 82 PRO A N 1
ATOM 621 C CA . PRO A 1 82 ? 15.404 5.059 -2.581 1.00 93.69 82 PRO A CA 1
ATOM 622 C C . PRO A 1 82 ? 15.388 4.998 -4.114 1.00 93.69 82 PRO A C 1
ATOM 624 O O . PRO A 1 82 ? 16.401 5.264 -4.773 1.00 93.69 82 PRO A O 1
ATOM 627 N N . PHE A 1 83 ? 14.268 4.562 -4.692 1.00 94.25 83 PHE A N 1
ATOM 628 C CA . PHE A 1 83 ? 14.136 4.393 -6.140 1.00 94.25 83 PHE A CA 1
ATOM 629 C C . PHE A 1 83 ? 13.180 5.412 -6.766 1.00 94.25 83 PHE A C 1
ATOM 631 O O . PHE A 1 83 ? 12.328 6.006 -6.107 1.00 94.25 83 PHE A O 1
ATOM 638 N N . LYS A 1 84 ? 13.336 5.605 -8.082 1.00 94.69 84 LYS A N 1
ATOM 639 C CA . LYS A 1 84 ? 12.588 6.600 -8.858 1.00 94.69 84 LYS A CA 1
ATOM 640 C C . LYS A 1 84 ? 11.072 6.375 -8.805 1.00 94.69 84 LYS A C 1
ATOM 642 O O . LYS A 1 84 ? 10.634 5.230 -8.856 1.00 94.69 84 LYS A O 1
ATOM 647 N N . ASP A 1 85 ? 10.303 7.461 -8.822 1.00 94.56 85 ASP A N 1
ATOM 648 C CA . ASP A 1 85 ? 8.866 7.386 -9.082 1.00 94.56 85 ASP A CA 1
ATOM 649 C C . ASP A 1 85 ? 8.557 6.891 -10.504 1.00 94.56 85 ASP A C 1
ATOM 651 O O . ASP A 1 85 ? 9.289 7.175 -11.462 1.00 94.56 85 ASP A O 1
ATOM 655 N N . GLU A 1 86 ? 7.456 6.155 -10.634 1.00 93.75 86 GLU A N 1
ATOM 656 C CA . GLU A 1 86 ? 6.941 5.620 -11.891 1.00 93.75 86 GLU A CA 1
ATOM 657 C C . GLU A 1 86 ? 5.470 6.036 -12.033 1.00 93.75 86 GLU A C 1
ATOM 659 O O . GLU A 1 86 ? 4.595 5.590 -11.294 1.00 93.75 86 GLU A O 1
ATOM 664 N N . PHE A 1 87 ? 5.188 6.936 -12.978 1.00 93.50 87 PHE A N 1
ATOM 665 C CA . PHE A 1 87 ? 3.840 7.460 -13.200 1.00 93.50 87 PHE A CA 1
ATOM 666 C C . PHE A 1 87 ? 3.267 6.952 -14.517 1.00 93.50 87 PHE A C 1
ATOM 668 O O . PHE A 1 87 ? 3.946 6.942 -15.545 1.00 93.50 87 PHE A O 1
ATOM 675 N N . HIS A 1 88 ? 1.981 6.604 -14.505 1.00 92.50 88 HIS A N 1
ATOM 676 C CA . HIS A 1 88 ? 1.251 6.226 -15.707 1.00 92.50 88 HIS A CA 1
ATOM 677 C C . HIS A 1 88 ? -0.058 7.009 -15.817 1.00 92.50 88 HIS A C 1
ATOM 679 O O . HIS A 1 88 ? -0.767 7.195 -14.834 1.00 92.50 88 HIS A O 1
ATOM 685 N N . SER A 1 89 ? -0.402 7.475 -17.021 1.00 91.00 89 SER A N 1
ATOM 686 C CA . SER A 1 89 ? -1.566 8.347 -17.235 1.00 91.00 89 SER A CA 1
ATOM 687 C C . SER A 1 89 ? -2.901 7.668 -16.924 1.00 91.00 89 SER A C 1
ATOM 689 O O . SER A 1 89 ? -3.833 8.341 -16.486 1.00 91.00 89 SER A O 1
ATOM 691 N N . ARG A 1 90 ? -2.977 6.346 -17.123 1.00 91.56 90 ARG A N 1
ATOM 692 C CA . ARG A 1 90 ? -4.158 5.517 -16.834 1.00 91.56 90 ARG A CA 1
ATOM 693 C C . ARG A 1 90 ? -4.277 5.113 -15.364 1.00 91.56 90 ARG A C 1
ATOM 695 O O . ARG A 1 90 ? -5.348 4.679 -14.957 1.00 91.56 90 ARG A O 1
ATOM 702 N N . LEU A 1 91 ? -3.201 5.237 -14.583 1.00 93.06 91 LEU A N 1
ATOM 703 C CA . LEU A 1 91 ? -3.199 4.936 -13.152 1.00 93.06 91 LEU A CA 1
ATOM 704 C C . LEU A 1 91 ? -3.390 6.244 -12.381 1.00 93.06 91 LEU A C 1
ATOM 706 O O . LEU A 1 91 ? -2.518 7.116 -12.353 1.00 93.06 91 LEU A O 1
ATOM 710 N N . ARG A 1 92 ? -4.579 6.399 -11.799 1.00 93.81 92 ARG A N 1
ATOM 711 C CA . ARG A 1 92 ? -5.013 7.599 -11.079 1.00 93.81 92 ARG A CA 1
ATOM 712 C C . ARG A 1 92 ? -5.733 7.201 -9.803 1.00 93.81 92 ARG A C 1
ATOM 714 O O . ARG A 1 92 ? -6.387 6.164 -9.768 1.00 93.81 92 ARG A O 1
ATOM 721 N N . PHE A 1 93 ? -5.667 8.056 -8.791 1.00 94.62 93 PHE A N 1
ATOM 722 C CA . PHE A 1 93 ? -6.325 7.859 -7.499 1.00 94.62 93 PHE A CA 1
ATOM 723 C C . PHE A 1 93 ? -7.821 8.210 -7.529 1.00 94.62 93 PHE A C 1
ATOM 725 O O . PHE A 1 93 ? -8.325 8.999 -6.731 1.00 94.62 93 PHE A O 1
ATOM 732 N N . ASN A 1 94 ? -8.546 7.608 -8.470 1.00 92.50 94 ASN A N 1
ATOM 733 C CA . ASN A 1 94 ? -9.964 7.870 -8.717 1.00 92.50 94 ASN A CA 1
ATOM 734 C C . ASN A 1 94 ? -10.915 7.024 -7.851 1.00 92.50 94 ASN A C 1
ATOM 736 O O . ASN A 1 94 ? -12.123 7.268 -7.864 1.00 92.50 94 ASN A O 1
ATOM 740 N N . ARG A 1 95 ? -10.399 6.023 -7.130 1.00 92.19 95 ARG A N 1
ATOM 741 C CA . ARG A 1 95 ? -11.169 5.095 -6.297 1.00 92.19 95 ARG A CA 1
ATOM 742 C C . ARG A 1 95 ? -10.326 4.545 -5.150 1.00 92.19 95 ARG A C 1
ATOM 744 O O . ARG A 1 95 ? -9.101 4.597 -5.193 1.00 92.19 95 ARG A O 1
ATOM 751 N N . ARG A 1 96 ? -11.016 3.959 -4.175 1.00 94.56 96 ARG A N 1
ATOM 752 C CA . ARG A 1 96 ? -10.423 3.204 -3.067 1.00 94.56 96 ARG A CA 1
ATOM 753 C C . ARG A 1 96 ? -9.875 1.849 -3.510 1.00 94.56 96 ARG A C 1
ATOM 755 O O . ARG A 1 96 ? -10.286 1.319 -4.544 1.00 94.56 96 ARG A O 1
ATOM 762 N N . GLY A 1 97 ? -9.028 1.253 -2.678 1.00 94.94 97 GLY A N 1
ATOM 763 C CA . GLY A 1 97 ? -8.443 -0.064 -2.924 1.00 94.94 97 GLY A CA 1
ATOM 764 C C . GLY A 1 97 ? -7.244 -0.034 -3.867 1.00 94.94 97 GLY A C 1
ATOM 765 O O . GLY A 1 97 ? -6.846 -1.074 -4.374 1.00 94.94 97 GLY A O 1
ATOM 766 N N . LEU A 1 98 ? -6.661 1.135 -4.128 1.00 96.31 98 LEU A N 1
ATOM 767 C CA . LEU A 1 98 ? -5.379 1.256 -4.822 1.00 96.31 98 LEU A CA 1
ATOM 768 C C . LEU A 1 98 ? -4.230 1.193 -3.816 1.00 96.31 98 LEU A C 1
ATOM 770 O O . LEU A 1 98 ? -4.349 1.729 -2.711 1.00 96.31 98 LEU A O 1
ATOM 774 N N . VAL A 1 99 ? -3.128 0.574 -4.235 1.00 96.81 99 VAL A N 1
ATOM 775 C CA . VAL A 1 99 ? -1.883 0.429 -3.477 1.00 96.81 99 VAL A CA 1
ATOM 776 C C . VAL A 1 99 ? -0.797 1.267 -4.141 1.00 96.81 99 VAL A C 1
ATOM 778 O O . VAL A 1 99 ? -0.514 1.117 -5.338 1.00 96.81 99 VAL A O 1
ATOM 781 N N . ALA A 1 100 ? -0.188 2.157 -3.364 1.00 96.81 100 ALA A N 1
ATOM 782 C CA . ALA A 1 100 ? 0.847 3.060 -3.844 1.00 96.81 100 ALA A CA 1
ATOM 783 C C . ALA A 1 100 ? 2.012 3.178 -2.859 1.00 96.81 100 ALA A C 1
ATOM 785 O O . ALA A 1 100 ? 1.870 2.918 -1.665 1.00 96.81 100 ALA A O 1
ATOM 786 N N . MET A 1 101 ? 3.177 3.558 -3.380 1.00 96.38 101 MET A N 1
ATOM 787 C CA . MET A 1 101 ? 4.376 3.785 -2.575 1.00 96.38 101 MET A CA 1
ATOM 788 C C . MET A 1 101 ? 4.271 5.106 -1.811 1.00 96.38 101 MET A C 1
ATOM 790 O O . MET A 1 101 ? 3.922 6.142 -2.388 1.00 96.38 101 MET A O 1
ATOM 794 N N . ALA A 1 102 ? 4.612 5.077 -0.524 1.00 94.56 102 ALA A N 1
ATOM 795 C CA . ALA A 1 102 ? 4.798 6.293 0.255 1.00 94.56 102 ALA A CA 1
ATOM 796 C C . ALA A 1 102 ? 6.173 6.895 -0.068 1.00 94.56 102 ALA A C 1
ATOM 798 O O . ALA A 1 102 ? 7.163 6.169 -0.181 1.00 94.56 102 ALA A O 1
ATOM 799 N N . ASN A 1 103 ? 6.226 8.217 -0.218 1.00 92.50 103 ASN A N 1
ATOM 800 C CA . ASN A 1 103 ? 7.457 8.974 -0.418 1.00 92.50 103 ASN A CA 1
ATOM 801 C C . ASN A 1 103 ? 7.383 10.291 0.375 1.00 92.50 103 ASN A C 1
ATOM 803 O O . ASN A 1 103 ? 6.292 10.799 0.646 1.00 92.50 103 ASN A O 1
ATOM 807 N N . ALA A 1 104 ? 8.538 10.826 0.781 1.00 87.69 104 ALA A N 1
ATOM 808 C CA . ALA A 1 104 ? 8.644 12.147 1.413 1.00 87.69 104 ALA A CA 1
ATOM 809 C C . ALA A 1 104 ? 9.023 13.251 0.404 1.00 87.69 104 ALA A C 1
ATOM 811 O O . ALA A 1 104 ? 9.069 14.435 0.740 1.00 87.69 104 ALA A O 1
ATOM 812 N N . GLY A 1 105 ? 9.286 12.868 -0.845 1.00 88.38 105 GLY A N 1
ATOM 813 C CA . GLY A 1 105 ? 9.661 13.752 -1.936 1.00 88.38 105 GLY A CA 1
ATOM 814 C C . GLY A 1 105 ? 9.894 12.980 -3.238 1.00 88.38 105 GLY A C 1
ATOM 815 O O . GLY A 1 105 ? 9.694 11.762 -3.283 1.00 88.38 105 GLY A O 1
ATOM 816 N N . PRO A 1 106 ? 10.317 13.674 -4.308 1.00 88.19 106 PRO A N 1
ATOM 817 C CA . PRO A 1 106 ? 10.584 13.045 -5.596 1.00 88.19 106 PRO A CA 1
ATOM 818 C C . PRO A 1 106 ? 11.680 11.979 -5.494 1.00 88.19 106 PRO A C 1
ATOM 820 O O . PRO A 1 106 ? 12.753 12.234 -4.951 1.00 88.19 106 PRO A O 1
ATOM 823 N N . HIS A 1 107 ? 11.431 10.811 -6.085 1.00 88.94 107 HIS A N 1
ATOM 824 C CA . HIS A 1 107 ? 12.353 9.673 -6.163 1.00 88.94 107 HIS A CA 1
ATOM 825 C C . HIS A 1 107 ? 12.787 9.077 -4.812 1.00 88.94 107 HIS A C 1
ATOM 827 O O . HIS A 1 107 ? 13.844 8.449 -4.733 1.00 88.94 107 HIS A O 1
ATOM 833 N N . ASP A 1 108 ? 11.955 9.218 -3.779 1.00 92.75 108 ASP A N 1
ATOM 834 C CA . ASP A 1 108 ? 12.231 8.734 -2.423 1.00 92.75 108 ASP A CA 1
ATOM 835 C C . ASP A 1 108 ? 11.399 7.491 -2.045 1.00 92.75 108 ASP A C 1
ATOM 837 O O . ASP A 1 108 ? 10.852 7.379 -0.950 1.00 92.75 108 ASP A O 1
ATOM 841 N N . ASN A 1 109 ? 11.236 6.544 -2.976 1.00 93.94 109 ASN A N 1
ATOM 842 C CA . ASN A 1 109 ? 10.466 5.329 -2.692 1.00 93.94 109 ASN A CA 1
ATOM 843 C C . ASN A 1 109 ? 11.324 4.298 -1.946 1.00 93.94 109 ASN A C 1
ATOM 845 O O . ASN A 1 109 ? 12.369 3.870 -2.447 1.00 93.94 109 ASN A O 1
ATOM 849 N N . GLY A 1 110 ? 10.850 3.862 -0.777 1.00 93.06 110 GLY A N 1
ATOM 850 C CA . GLY A 1 110 ? 11.491 2.852 0.073 1.00 93.06 110 GLY A CA 1
ATOM 851 C C . GLY A 1 110 ? 10.737 1.518 0.097 1.00 93.06 110 GLY A C 1
ATOM 852 O O . GLY A 1 110 ? 10.448 0.928 -0.944 1.00 93.06 110 GLY A O 1
ATOM 853 N N . SER A 1 111 ? 10.422 1.027 1.298 1.00 94.88 111 SER A N 1
ATOM 854 C CA . SER A 1 111 ? 9.542 -0.137 1.517 1.00 94.88 111 SER A CA 1
ATOM 855 C C . SER A 1 111 ? 8.115 0.242 1.909 1.00 94.88 111 SER A C 1
ATOM 857 O O . SER A 1 111 ? 7.235 -0.620 1.893 1.00 94.88 111 SER A O 1
ATOM 859 N N . GLN A 1 112 ? 7.897 1.496 2.304 1.00 95.62 112 GLN A N 1
ATOM 860 C CA . GLN A 1 112 ? 6.616 1.958 2.809 1.00 95.62 112 GLN A CA 1
ATOM 861 C C . GLN A 1 112 ? 5.593 2.098 1.683 1.00 95.62 112 GLN A C 1
ATOM 863 O O . GLN A 1 112 ? 5.888 2.600 0.597 1.00 95.62 112 GLN A O 1
ATOM 868 N N . PHE A 1 113 ? 4.365 1.696 1.969 1.00 96.62 113 PHE A N 1
ATOM 869 C CA . PHE A 1 113 ? 3.250 1.792 1.040 1.00 96.62 113 PHE A CA 1
ATOM 870 C C . PHE A 1 113 ? 1.978 2.160 1.794 1.00 96.62 113 PHE A C 1
ATOM 872 O O . PHE A 1 113 ? 1.893 2.034 3.017 1.00 96.62 113 PHE A O 1
ATOM 879 N N . PHE A 1 114 ? 0.974 2.611 1.058 1.00 96.69 114 PHE A N 1
ATOM 880 C CA . PHE A 1 114 ? -0.334 2.903 1.613 1.00 96.69 114 PHE A CA 1
ATOM 881 C C . PHE A 1 114 ? -1.444 2.346 0.731 1.00 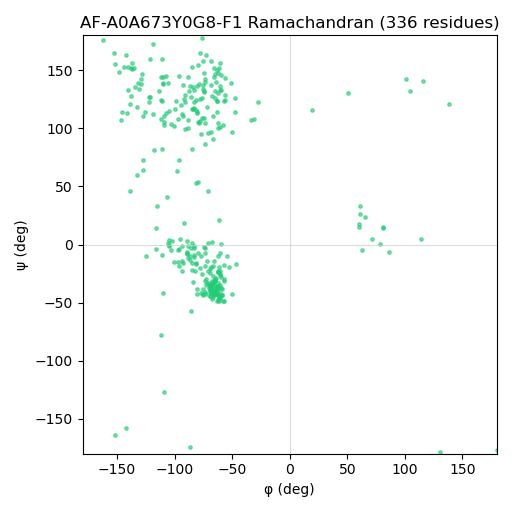96.69 114 PHE A C 1
ATOM 883 O O . PHE A 1 114 ? -1.302 2.218 -0.490 1.00 96.69 114 PHE A O 1
ATOM 890 N N . PHE A 1 115 ? -2.563 2.030 1.375 1.00 96.88 115 PHE A N 1
ATOM 891 C CA . PHE A 1 115 ? -3.826 1.771 0.710 1.00 96.88 115 PHE A CA 1
ATOM 892 C C . PHE A 1 115 ? -4.671 3.034 0.701 1.00 96.88 115 PHE A C 1
ATOM 894 O O . PHE A 1 115 ? -4.678 3.808 1.657 1.00 96.88 115 PHE A O 1
ATOM 901 N N . THR A 1 116 ? -5.426 3.210 -0.372 1.00 96.44 116 THR A N 1
ATOM 902 C CA . THR A 1 116 ? -6.411 4.285 -0.488 1.00 96.44 116 THR A CA 1
ATOM 903 C C . THR A 1 116 ? -7.774 3.829 0.013 1.00 96.44 116 THR A C 1
ATOM 905 O O . THR A 1 116 ? -8.300 2.799 -0.415 1.00 96.44 116 THR A O 1
ATOM 908 N N . LEU A 1 117 ? -8.366 4.610 0.913 1.00 94.75 117 LEU A N 1
ATOM 909 C CA . LEU A 1 117 ? -9.705 4.364 1.463 1.00 94.75 117 LEU A CA 1
ATOM 910 C C . LEU A 1 117 ? -10.791 5.118 0.684 1.00 94.75 117 LEU A C 1
ATOM 912 O O . LEU A 1 117 ? -11.944 4.684 0.654 1.00 94.75 117 LEU A O 1
ATOM 916 N N . GLY A 1 118 ? -10.402 6.194 -0.000 1.00 93.56 118 GLY A N 1
ATOM 917 C CA . GLY A 1 118 ? -11.270 7.043 -0.807 1.00 93.56 118 GLY A CA 1
ATOM 918 C C . GLY A 1 118 ? -10.589 7.541 -2.081 1.00 93.56 118 GLY A C 1
ATOM 919 O O . GLY A 1 118 ? -9.648 6.930 -2.591 1.00 93.56 118 GLY A O 1
ATOM 920 N N . ARG A 1 119 ? -11.102 8.648 -2.625 1.00 94.12 119 ARG A N 1
ATOM 921 C CA . ARG A 1 119 ? -10.493 9.346 -3.766 1.00 94.12 119 ARG A CA 1
ATOM 922 C C . ARG A 1 119 ? -9.389 10.264 -3.259 1.00 94.12 119 ARG A C 1
ATOM 924 O O . ARG A 1 119 ? -9.618 11.024 -2.327 1.00 94.12 119 ARG A O 1
ATOM 931 N N . ALA A 1 120 ? -8.224 10.220 -3.896 1.00 93.44 120 ALA A N 1
ATOM 932 C CA . ALA A 1 120 ? -7.051 10.983 -3.472 1.00 93.44 120 ALA A CA 1
ATOM 933 C C . ALA A 1 120 ? -6.412 11.698 -4.668 1.00 93.44 120 ALA A C 1
ATOM 935 O O . ALA A 1 120 ? -5.254 11.471 -5.020 1.00 93.44 120 ALA A O 1
ATOM 936 N N . ASP A 1 121 ? -7.188 12.568 -5.319 1.00 93.44 121 ASP A N 1
ATOM 937 C CA . ASP A 1 121 ? -6.775 13.218 -6.566 1.00 93.44 121 ASP A CA 1
ATOM 938 C C . ASP A 1 121 ? -5.524 14.112 -6.397 1.00 93.44 121 ASP A C 1
ATOM 940 O O . ASP A 1 121 ? -4.768 14.319 -7.348 1.00 93.44 121 ASP A O 1
ATOM 944 N N . GLU A 1 122 ? -5.247 14.563 -5.172 1.00 92.31 122 GLU A N 1
ATOM 945 C CA . GLU A 1 122 ? -4.077 15.366 -4.787 1.00 92.31 122 GLU A CA 1
ATOM 946 C C . GLU A 1 122 ? -2.743 14.608 -4.838 1.00 92.31 122 GLU A C 1
ATOM 948 O O . GLU A 1 122 ? -1.674 15.229 -4.906 1.00 92.31 122 GLU A O 1
ATOM 953 N N . LEU A 1 123 ? -2.803 13.274 -4.789 1.00 92.62 123 LEU A N 1
ATOM 954 C CA . LEU A 1 123 ? -1.648 12.374 -4.814 1.00 92.62 123 LEU A CA 1
ATOM 955 C C . LEU A 1 123 ? -1.249 11.985 -6.248 1.00 92.62 123 LEU A C 1
ATOM 957 O O . LEU A 1 123 ? -0.201 11.367 -6.467 1.00 92.62 123 LEU A O 1
ATOM 961 N N . ASN A 1 124 ? -2.061 12.362 -7.243 1.00 91.94 124 ASN A N 1
ATOM 962 C CA . ASN A 1 124 ? -1.792 12.080 -8.649 1.00 91.94 124 ASN A CA 1
ATOM 963 C C . ASN A 1 124 ? -0.462 12.715 -9.094 1.00 91.94 124 ASN A C 1
ATOM 965 O O . ASN A 1 124 ? -0.205 13.892 -8.853 1.00 91.94 124 ASN A O 1
ATOM 969 N N . ASN A 1 125 ? 0.370 11.935 -9.795 1.00 89.88 125 ASN A N 1
ATOM 970 C CA . ASN A 1 125 ? 1.725 12.312 -10.235 1.00 89.88 125 ASN A CA 1
ATOM 971 C C . ASN A 1 125 ? 2.710 12.656 -9.099 1.00 89.88 125 ASN A C 1
ATOM 973 O O . ASN A 1 125 ? 3.756 13.242 -9.369 1.00 89.88 125 ASN A O 1
ATOM 977 N N . LYS A 1 126 ? 2.388 12.306 -7.847 1.00 92.62 126 LYS A N 1
ATOM 978 C CA . LYS A 1 126 ? 3.312 12.405 -6.706 1.00 92.62 126 LYS A CA 1
ATOM 979 C C . LYS A 1 126 ? 3.738 11.032 -6.210 1.00 92.62 126 LYS A C 1
ATOM 981 O O . LYS A 1 126 ? 4.915 10.823 -5.957 1.00 92.62 126 LYS A O 1
ATOM 986 N N . HIS A 1 127 ? 2.795 10.095 -6.133 1.00 95.25 127 HIS A N 1
ATOM 987 C CA . HIS A 1 127 ? 3.040 8.735 -5.655 1.00 95.25 127 HIS A CA 1
ATOM 988 C C . HIS A 1 127 ? 2.939 7.704 -6.779 1.00 95.25 127 HIS A C 1
ATOM 990 O O . HIS A 1 127 ? 2.106 7.819 -7.683 1.00 95.25 127 HIS A O 1
ATOM 996 N N . THR A 1 128 ? 3.784 6.678 -6.700 1.00 95.88 128 THR A N 1
ATOM 997 C CA . THR A 1 128 ? 3.800 5.559 -7.650 1.00 95.88 128 THR A CA 1
ATOM 998 C C . THR A 1 128 ? 2.702 4.565 -7.293 1.00 95.88 128 THR A C 1
ATOM 1000 O O . THR A 1 128 ? 2.780 3.904 -6.257 1.00 95.88 128 THR A O 1
ATOM 1003 N N . ILE A 1 129 ? 1.688 4.438 -8.150 1.00 96.69 129 ILE A N 1
ATOM 1004 C CA . ILE A 1 129 ? 0.658 3.398 -8.036 1.00 96.69 129 ILE A CA 1
ATOM 1005 C C . ILE A 1 129 ? 1.207 2.125 -8.670 1.00 96.69 129 ILE A C 1
ATOM 1007 O O . ILE A 1 129 ? 1.555 2.129 -9.849 1.00 96.69 129 ILE A O 1
ATOM 1011 N N . PHE A 1 130 ? 1.261 1.038 -7.904 1.00 96.62 130 PHE A N 1
ATOM 1012 C CA . PHE A 1 130 ? 1.840 -0.222 -8.377 1.00 96.62 130 PHE A CA 1
ATOM 1013 C C . PHE A 1 130 ? 0.895 -1.418 -8.251 1.00 96.62 130 PHE A C 1
ATOM 1015 O O . PHE A 1 130 ? 1.187 -2.471 -8.814 1.00 96.62 130 PHE A O 1
ATOM 1022 N N . GLY A 1 131 ? -0.241 -1.279 -7.564 1.00 96.25 131 GLY A N 1
ATOM 1023 C CA . GLY A 1 131 ? -1.214 -2.360 -7.462 1.00 96.25 131 GLY A CA 1
ATOM 1024 C C . GLY A 1 131 ? -2.600 -1.915 -7.023 1.00 96.25 131 GLY A C 1
ATOM 1025 O O . GLY A 1 131 ? -2.839 -0.750 -6.698 1.00 96.25 131 GLY A O 1
ATOM 1026 N N . LYS A 1 132 ? -3.521 -2.873 -7.003 1.00 95.88 132 LYS A N 1
ATOM 1027 C CA . LYS A 1 132 ? -4.887 -2.725 -6.500 1.00 95.88 132 LYS A CA 1
ATOM 1028 C C . LYS A 1 132 ? -5.291 -3.943 -5.685 1.00 95.88 132 LYS A C 1
ATOM 1030 O O . LYS A 1 132 ? -4.827 -5.051 -5.934 1.00 95.88 132 LYS A O 1
ATOM 1035 N N . VAL A 1 133 ? -6.184 -3.733 -4.734 1.00 96.62 133 VAL A N 1
ATOM 1036 C CA . VAL A 1 133 ? -6.803 -4.786 -3.936 1.00 96.62 133 VAL A CA 1
ATOM 1037 C C . VAL A 1 133 ? -7.934 -5.421 -4.745 1.00 96.62 133 VAL A C 1
ATOM 1039 O O . VAL A 1 133 ? -8.714 -4.727 -5.404 1.00 96.62 133 VAL A O 1
ATOM 1042 N N . THR A 1 134 ? -8.012 -6.748 -4.718 1.00 95.38 134 THR A N 1
ATOM 1043 C CA . THR A 1 134 ? -9.099 -7.507 -5.354 1.00 95.38 134 THR A CA 1
ATOM 1044 C C . THR A 1 134 ? -10.433 -7.233 -4.665 1.00 95.38 134 THR A C 1
ATOM 1046 O O . THR A 1 134 ? -10.481 -7.085 -3.445 1.00 95.38 134 THR A O 1
ATOM 1049 N N . GLY A 1 135 ? -11.525 -7.188 -5.439 1.00 90.44 135 GLY A N 1
ATOM 1050 C CA . GLY A 1 135 ? -12.863 -6.811 -4.956 1.00 90.44 135 GLY A CA 1
ATOM 1051 C C . GLY A 1 135 ? -13.302 -7.558 -3.694 1.00 90.44 135 GLY A C 1
ATOM 1052 O O . GLY A 1 135 ? -13.781 -6.934 -2.748 1.00 90.44 135 GLY A O 1
ATOM 1053 N N . ASP A 1 136 ? -13.042 -8.862 -3.655 1.00 92.31 136 ASP A N 1
ATOM 1054 C CA . ASP A 1 136 ? -13.468 -9.767 -2.584 1.00 92.31 136 ASP A CA 1
ATOM 1055 C C . ASP A 1 136 ? -12.777 -9.462 -1.244 1.00 92.31 136 ASP A C 1
ATOM 1057 O O . ASP A 1 136 ? -13.342 -9.697 -0.178 1.00 92.31 136 ASP A O 1
ATOM 1061 N N . THR A 1 137 ? -11.573 -8.881 -1.285 1.00 95.00 137 THR A N 1
ATOM 1062 C CA . THR A 1 137 ? -10.763 -8.578 -0.093 1.00 95.00 137 THR A CA 1
ATOM 1063 C C . THR A 1 137 ? -10.725 -7.090 0.275 1.00 95.00 137 THR A C 1
ATOM 1065 O O . THR A 1 137 ? -10.124 -6.714 1.284 1.00 95.00 137 THR A O 1
ATOM 1068 N N . VAL A 1 138 ? -11.425 -6.221 -0.470 1.00 94.69 138 VAL A N 1
ATOM 1069 C CA . VAL A 1 138 ? -11.483 -4.771 -0.180 1.00 94.69 138 VAL A CA 1
ATOM 1070 C C . VAL A 1 138 ? -12.074 -4.489 1.203 1.00 94.69 138 VAL A C 1
ATOM 1072 O O . VAL A 1 138 ? -11.643 -3.553 1.874 1.00 94.69 138 VAL A O 1
ATOM 1075 N N . TYR A 1 139 ? -13.040 -5.288 1.661 1.00 95.19 139 TYR A N 1
ATOM 1076 C CA . TYR A 1 139 ? -13.658 -5.089 2.975 1.00 95.19 139 TYR A CA 1
ATOM 1077 C C . TYR A 1 139 ? -12.655 -5.279 4.125 1.00 95.19 139 TYR A C 1
ATOM 1079 O O . TYR A 1 139 ? -12.627 -4.481 5.060 1.00 95.19 139 TYR A O 1
ATOM 1087 N N . ASN A 1 140 ? -11.758 -6.264 4.013 1.00 95.00 140 ASN A N 1
ATOM 1088 C CA . ASN A 1 140 ? -10.710 -6.506 5.011 1.00 95.00 140 ASN A CA 1
ATOM 1089 C C . ASN A 1 140 ? -9.722 -5.334 5.084 1.00 95.00 140 ASN A C 1
ATOM 1091 O O . ASN A 1 140 ? -9.267 -4.971 6.165 1.00 95.00 140 ASN A O 1
ATOM 1095 N N . MET A 1 141 ? -9.435 -4.700 3.942 1.00 93.75 141 MET A N 1
ATOM 1096 C CA . MET A 1 141 ? -8.644 -3.471 3.893 1.00 93.75 141 MET A CA 1
ATOM 1097 C C . MET A 1 141 ? -9.374 -2.299 4.567 1.00 93.75 141 MET A C 1
ATOM 1099 O O . MET A 1 141 ? -8.750 -1.553 5.314 1.00 93.75 141 MET A O 1
ATOM 1103 N N . LEU A 1 142 ? -10.683 -2.134 4.350 1.00 93.75 142 LEU A N 1
ATOM 1104 C CA . LEU A 1 142 ? -11.462 -1.077 5.014 1.00 93.75 142 LEU A CA 1
ATOM 1105 C C . LEU A 1 142 ? -11.483 -1.253 6.534 1.00 93.75 142 LEU A C 1
ATOM 1107 O O . LEU A 1 142 ? -11.356 -0.271 7.262 1.00 93.75 142 LEU A O 1
ATOM 1111 N N . ARG A 1 143 ? -11.523 -2.497 7.013 1.00 93.75 143 ARG A N 1
ATOM 1112 C CA . ARG A 1 143 ? -11.433 -2.816 8.440 1.00 93.75 143 ARG A CA 1
ATOM 1113 C C . ARG A 1 143 ? -10.127 -2.344 9.088 1.00 93.75 143 ARG A C 1
ATOM 1115 O O . ARG A 1 143 ? -10.124 -2.040 10.272 1.00 93.75 143 ARG A O 1
ATOM 1122 N N . LEU A 1 144 ? -9.037 -2.194 8.323 1.00 91.81 144 LEU A N 1
ATOM 1123 C CA . LEU A 1 144 ? -7.790 -1.600 8.833 1.00 91.81 144 LEU A CA 1
ATOM 1124 C C . LEU A 1 144 ? -7.960 -0.139 9.274 1.00 91.81 144 LEU A C 1
ATOM 1126 O O . LEU A 1 144 ? -7.158 0.345 10.069 1.00 91.81 144 LEU A O 1
ATOM 1130 N N . SER A 1 145 ? -8.961 0.559 8.731 1.00 91.75 145 SER A N 1
ATOM 1131 C CA . SER A 1 145 ? -9.262 1.952 9.073 1.00 91.75 145 SER A CA 1
ATOM 1132 C C . SER A 1 145 ? -10.208 2.106 10.265 1.00 91.75 145 SER A C 1
ATOM 1134 O O . SER A 1 145 ? -10.325 3.201 10.805 1.00 91.75 145 SER A O 1
ATOM 1136 N N . GLU A 1 146 ? -10.847 1.020 10.708 1.00 91.12 146 GLU A N 1
ATOM 1137 C CA . GLU A 1 146 ? -11.787 0.997 11.836 1.00 91.12 146 GLU A CA 1
ATOM 1138 C C . GLU A 1 146 ? -11.037 0.939 13.180 1.00 91.12 146 GLU A C 1
ATOM 1140 O O . GLU A 1 146 ? -11.260 0.053 14.005 1.00 91.12 146 GLU A O 1
ATOM 1145 N N . VAL A 1 147 ? -10.104 1.871 13.393 1.00 91.06 147 VAL A N 1
ATOM 1146 C CA . VAL A 1 147 ? -9.287 1.948 14.610 1.00 91.06 147 VAL A CA 1
ATOM 1147 C C . VAL A 1 147 ? -9.270 3.372 15.150 1.00 91.06 147 VAL A C 1
ATOM 1149 O O . VAL A 1 147 ? -9.139 4.340 14.403 1.00 91.06 147 VAL A O 1
ATOM 1152 N N . GLU A 1 148 ? -9.367 3.496 16.471 1.00 91.38 148 GLU A N 1
ATOM 1153 C CA . GLU A 1 148 ? -9.205 4.769 17.168 1.00 91.38 148 GLU A CA 1
ATOM 1154 C C . GLU A 1 148 ? -7.767 5.282 17.009 1.00 91.38 148 GLU A C 1
ATOM 1156 O O . GLU A 1 148 ? -6.798 4.566 17.292 1.00 91.38 148 GLU A O 1
ATOM 1161 N N . CYS A 1 149 ? -7.641 6.517 16.524 1.00 91.00 149 CYS A N 1
ATOM 1162 C CA . CYS A 1 149 ? -6.366 7.159 16.223 1.00 91.00 149 CYS A CA 1
ATOM 1163 C C . CYS A 1 149 ? -6.081 8.312 17.187 1.00 91.00 149 CYS A C 1
ATOM 1165 O O . CYS A 1 149 ? -6.985 9.052 17.576 1.00 91.00 149 CYS A O 1
ATOM 1167 N N . ASP A 1 150 ? -4.804 8.472 17.522 1.00 89.81 150 ASP A N 1
ATOM 1168 C CA . ASP A 1 150 ? -4.279 9.586 18.304 1.00 89.81 150 ASP A CA 1
ATOM 1169 C C . ASP A 1 150 ? -4.168 10.870 17.462 1.00 89.81 150 ASP A C 1
ATOM 1171 O O . ASP A 1 150 ? -4.397 10.885 16.251 1.00 89.81 150 ASP A O 1
ATOM 1175 N N . GLN A 1 151 ? -3.747 11.966 18.103 1.00 84.88 151 GLN A N 1
ATOM 1176 C CA . GLN A 1 151 ? -3.525 13.266 17.449 1.00 84.88 151 GLN A CA 1
ATOM 1177 C C . GLN A 1 151 ? -2.454 13.225 16.343 1.00 84.88 151 GLN A C 1
ATOM 1179 O O . GLN A 1 151 ? -2.477 14.061 15.447 1.00 84.88 151 GLN A O 1
ATOM 1184 N N . GLU A 1 152 ? -1.539 12.253 16.383 1.00 85.38 152 GLU A N 1
ATOM 1185 C CA . GLU A 1 152 ? -0.500 12.039 15.364 1.00 85.38 152 GLU A CA 1
ATOM 1186 C C . GLU A 1 152 ? -0.942 11.067 14.251 1.00 85.38 152 GLU A C 1
ATOM 1188 O O . GLU A 1 152 ? -0.102 10.490 13.564 1.00 85.38 152 GLU A O 1
ATOM 1193 N N . GLU A 1 153 ? -2.253 10.833 14.094 1.00 89.06 153 GLU A N 1
ATOM 1194 C CA . GLU A 1 153 ? -2.832 9.893 13.112 1.00 89.06 153 GLU A CA 1
ATOM 1195 C C . GLU A 1 153 ? -2.362 8.438 13.311 1.00 89.06 153 GLU A C 1
ATOM 1197 O O . GLU A 1 153 ? -2.477 7.588 12.422 1.00 89.06 153 GLU A O 1
ATOM 1202 N N . ARG A 1 154 ? -1.824 8.141 14.499 1.00 90.31 154 ARG A N 1
ATOM 1203 C CA . ARG A 1 154 ? -1.331 6.824 14.887 1.00 90.31 154 ARG A CA 1
ATOM 1204 C C . ARG A 1 154 ? -2.451 6.037 15.569 1.00 90.31 154 ARG A C 1
ATOM 1206 O O . ARG A 1 154 ? -3.000 6.522 16.553 1.00 90.31 154 ARG A O 1
ATOM 1213 N N . PRO A 1 155 ? -2.788 4.826 15.103 1.00 91.94 155 PRO A N 1
ATOM 1214 C CA . PRO A 1 155 ? -3.793 4.005 15.765 1.00 91.94 155 PRO A CA 1
ATOM 1215 C C . PRO A 1 155 ? -3.297 3.520 17.134 1.00 91.94 155 PRO A C 1
ATOM 1217 O O . PRO A 1 155 ? -2.163 3.044 17.248 1.00 91.94 155 PRO A O 1
ATOM 1220 N N . LEU A 1 156 ? -4.171 3.565 18.146 1.00 91.12 156 LEU A N 1
ATOM 1221 C CA . LEU A 1 156 ? -3.893 3.052 19.496 1.00 91.12 156 LEU A CA 1
ATOM 1222 C C . LEU A 1 156 ? -3.552 1.556 19.466 1.00 91.12 156 LEU A C 1
ATOM 1224 O O . LEU A 1 156 ? -2.591 1.099 20.086 1.00 91.12 156 LEU A O 1
ATOM 1228 N N . ASN A 1 157 ? -4.327 0.798 18.688 1.00 91.62 157 ASN A N 1
ATOM 1229 C CA . ASN A 1 157 ? -4.147 -0.633 18.477 1.00 91.62 157 ASN A CA 1
ATOM 1230 C C . ASN A 1 157 ? -3.867 -0.913 16.992 1.00 91.62 157 ASN A C 1
ATOM 1232 O O . ASN A 1 157 ? -4.782 -1.279 16.253 1.00 91.62 157 ASN A O 1
ATOM 1236 N N . PRO A 1 158 ? -2.614 -0.746 16.524 1.00 90.88 158 PRO A N 1
ATOM 1237 C CA . PRO A 1 158 ? -2.285 -0.907 15.115 1.00 90.88 158 PRO A CA 1
ATOM 1238 C C . PRO A 1 158 ? -2.496 -2.350 14.653 1.00 90.88 158 PRO A C 1
ATOM 1240 O O . PRO A 1 158 ? -1.972 -3.302 15.248 1.00 90.88 158 PRO A O 1
ATOM 1243 N N . HIS A 1 159 ? -3.185 -2.505 13.522 1.00 94.75 159 HIS A N 1
ATOM 1244 C CA . HIS A 1 159 ? -3.193 -3.762 12.786 1.00 94.75 159 HIS A CA 1
ATOM 1245 C C . HIS A 1 159 ? -1.787 -4.104 12.293 1.00 94.75 159 HIS A C 1
ATOM 1247 O O . HIS A 1 159 ? -0.970 -3.222 12.027 1.00 94.75 159 HIS A O 1
ATOM 1253 N N . LYS A 1 160 ? -1.499 -5.400 12.176 1.00 94.75 160 LYS A N 1
ATOM 1254 C CA . LYS A 1 160 ? -0.182 -5.899 11.770 1.00 94.75 160 LYS A CA 1
ATOM 1255 C C . LYS A 1 160 ? -0.313 -6.877 10.621 1.00 94.75 160 LYS A C 1
ATOM 1257 O O . LYS A 1 160 ? -1.268 -7.657 10.568 1.00 94.75 160 LYS A O 1
ATOM 1262 N N . ILE A 1 161 ? 0.683 -6.864 9.749 1.00 96.19 161 ILE A N 1
ATOM 1263 C CA . ILE A 1 161 ? 0.886 -7.899 8.744 1.00 96.19 161 ILE A CA 1
ATOM 1264 C C . ILE A 1 161 ? 1.467 -9.119 9.461 1.00 96.19 161 ILE A C 1
ATOM 1266 O O . ILE A 1 161 ? 2.441 -9.004 10.201 1.00 96.19 161 ILE A O 1
ATOM 1270 N N . ARG A 1 162 ? 0.835 -10.283 9.312 1.00 94.62 162 ARG A N 1
ATOM 1271 C CA . ARG A 1 162 ? 1.307 -11.538 9.909 1.00 94.62 162 ARG A CA 1
ATOM 1272 C C . ARG A 1 162 ? 2.329 -12.202 9.003 1.00 94.62 162 ARG A C 1
ATOM 1274 O O . ARG A 1 162 ? 3.446 -12.441 9.442 1.00 94.62 162 ARG A O 1
ATOM 1281 N N . THR A 1 163 ? 1.921 -12.475 7.771 1.00 95.44 163 THR A N 1
ATOM 1282 C CA . THR A 1 163 ? 2.728 -13.159 6.761 1.00 95.44 163 THR A CA 1
ATOM 1283 C C . THR A 1 163 ? 2.356 -12.642 5.378 1.00 95.44 163 THR A C 1
ATOM 1285 O O . THR A 1 163 ? 1.194 -12.304 5.128 1.00 95.44 163 THR A O 1
ATOM 1288 N N . THR A 1 164 ? 3.320 -12.627 4.466 1.00 94.94 164 THR A N 1
ATOM 1289 C CA . THR A 1 164 ? 3.087 -12.349 3.042 1.00 94.94 164 THR A CA 1
ATOM 1290 C C . THR A 1 164 ? 3.362 -13.580 2.187 1.00 94.94 164 THR A C 1
ATOM 1292 O O . THR A 1 164 ? 4.405 -14.210 2.323 1.00 94.94 164 THR A O 1
ATOM 1295 N N . GLU A 1 165 ? 2.447 -13.905 1.27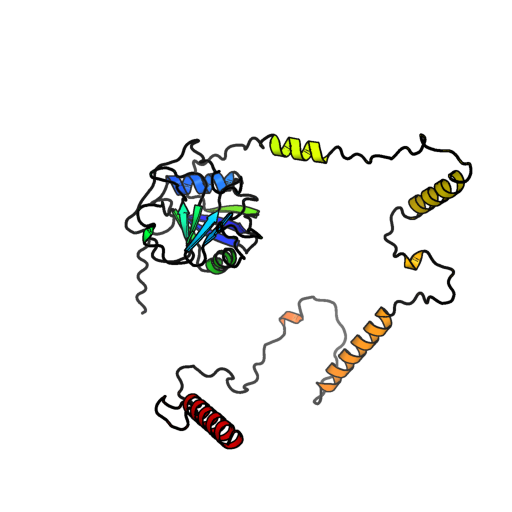7 1.00 94.75 165 GLU A N 1
ATOM 1296 C CA . GLU A 1 165 ? 2.548 -15.035 0.348 1.00 94.75 165 GLU A CA 1
ATOM 1297 C C . GLU A 1 165 ? 2.458 -14.520 -1.093 1.00 94.75 165 GLU A C 1
ATOM 1299 O O . GLU A 1 165 ? 1.525 -13.809 -1.462 1.00 94.75 165 GLU A O 1
ATOM 1304 N N . VAL A 1 166 ? 3.427 -14.868 -1.939 1.00 94.75 166 VAL A N 1
ATOM 1305 C CA . VAL A 1 166 ? 3.395 -14.503 -3.362 1.00 94.75 166 VAL A CA 1
ATOM 1306 C C . VAL A 1 166 ? 2.655 -15.598 -4.126 1.00 94.75 166 VAL A C 1
ATOM 1308 O O . VAL A 1 166 ? 3.188 -16.688 -4.307 1.00 94.75 166 VAL A O 1
ATOM 1311 N N . LEU A 1 167 ? 1.429 -15.310 -4.571 1.00 94.12 167 LEU A N 1
ATOM 1312 C CA . LEU A 1 167 ? 0.589 -16.267 -5.303 1.00 94.12 167 LEU A CA 1
ATOM 1313 C C . LEU A 1 167 ? 1.031 -16.412 -6.763 1.00 94.12 167 LEU A C 1
ATOM 1315 O O . LEU A 1 167 ? 1.063 -17.512 -7.306 1.00 94.12 167 LEU A O 1
ATOM 1319 N N . HIS A 1 168 ? 1.369 -15.295 -7.406 1.00 93.19 168 HIS A N 1
ATOM 1320 C CA . HIS A 1 168 ? 1.857 -15.272 -8.779 1.00 93.19 168 HIS A CA 1
ATOM 1321 C C . HIS A 1 168 ? 2.962 -14.223 -8.919 1.00 93.19 168 HIS A C 1
ATOM 1323 O O . HIS A 1 168 ? 2.698 -13.024 -8.792 1.00 93.19 168 HIS A O 1
ATOM 1329 N N . SER A 1 169 ? 4.192 -14.675 -9.181 1.00 89.94 169 SER A N 1
ATOM 1330 C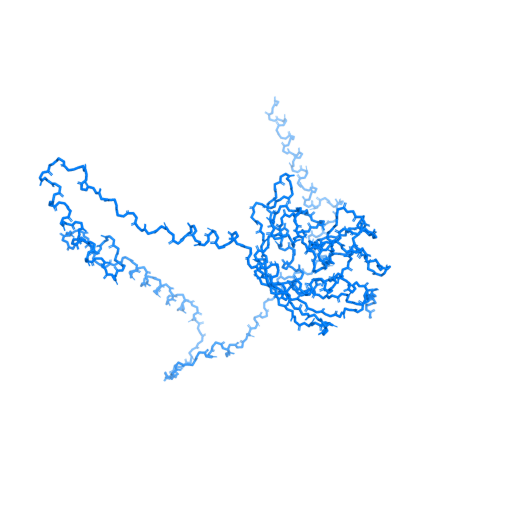 CA . SER A 1 169 ? 5.327 -13.797 -9.476 1.00 89.94 169 SER A CA 1
ATOM 1331 C C . SER A 1 169 ? 5.429 -13.567 -10.988 1.00 89.94 169 SER A C 1
ATOM 1333 O O . SER A 1 169 ? 5.565 -14.540 -11.723 1.00 89.94 169 SER A O 1
ATOM 1335 N N . PRO A 1 170 ? 5.397 -12.311 -11.472 1.00 88.19 170 PRO A N 1
ATOM 1336 C CA . PRO A 1 170 ? 5.620 -11.990 -12.882 1.00 88.19 170 PRO A CA 1
ATOM 1337 C C . PRO A 1 170 ? 7.114 -11.899 -13.249 1.00 88.19 170 PRO A C 1
ATOM 1339 O O . PRO A 1 170 ? 7.445 -11.627 -14.402 1.00 88.19 170 PRO A O 1
ATOM 1342 N N . PHE A 1 171 ? 8.009 -12.049 -12.267 1.00 90.06 171 PHE A N 1
ATOM 1343 C CA . PHE A 1 171 ? 9.454 -11.931 -12.423 1.00 90.06 171 PHE A CA 1
ATOM 1344 C C . PHE A 1 171 ? 10.131 -13.237 -12.003 1.00 90.06 171 PHE A C 1
ATOM 1346 O O . PHE A 1 171 ? 9.936 -13.693 -10.873 1.00 90.06 171 PHE A O 1
ATOM 1353 N N . ASP A 1 172 ? 10.959 -13.782 -12.891 1.00 86.31 172 ASP A N 1
ATOM 1354 C CA . ASP A 1 17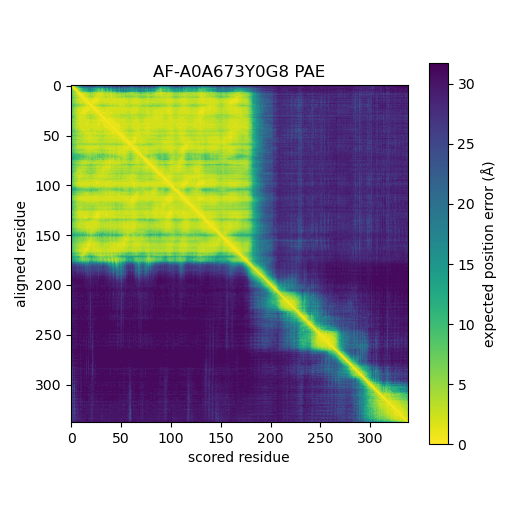2 ? 11.712 -15.023 -12.660 1.00 86.31 172 ASP A CA 1
ATOM 1355 C C . ASP A 1 172 ? 13.120 -14.760 -12.094 1.00 86.31 172 ASP A C 1
ATOM 1357 O O . ASP A 1 172 ? 13.771 -15.662 -11.576 1.00 86.31 172 ASP A O 1
ATOM 1361 N N . ASP A 1 173 ? 13.606 -13.517 -12.178 1.00 89.12 173 ASP A N 1
ATOM 1362 C CA . ASP A 1 173 ? 14.967 -13.108 -11.808 1.00 89.12 173 ASP A CA 1
ATOM 1363 C C . ASP A 1 173 ? 15.118 -12.685 -10.335 1.00 89.12 173 ASP A C 1
ATOM 1365 O O . ASP A 1 173 ? 16.192 -12.247 -9.917 1.00 89.12 173 ASP A O 1
ATOM 1369 N N . ILE A 1 174 ? 14.054 -12.790 -9.536 1.00 86.62 174 ILE A N 1
ATOM 1370 C CA . ILE A 1 174 ? 14.072 -12.369 -8.134 1.00 86.62 174 ILE A CA 1
ATOM 1371 C C . ILE A 1 174 ? 14.731 -13.452 -7.278 1.00 86.62 174 ILE A C 1
ATOM 1373 O O . ILE A 1 174 ? 14.180 -14.532 -7.080 1.00 86.62 174 ILE A O 1
ATOM 1377 N N . ILE A 1 175 ? 15.890 -13.123 -6.708 1.00 85.56 175 ILE A N 1
ATOM 1378 C CA . ILE A 1 175 ? 16.569 -13.940 -5.699 1.00 85.56 175 ILE A CA 1
ATOM 1379 C C . ILE A 1 175 ? 16.417 -13.230 -4.345 1.00 85.56 175 ILE A C 1
ATOM 1381 O O . ILE A 1 175 ? 16.972 -12.138 -4.174 1.00 85.56 175 ILE A O 1
ATOM 1385 N N . PRO A 1 176 ? 15.668 -13.805 -3.385 1.00 85.00 176 PRO A N 1
ATOM 1386 C CA . PRO A 1 176 ? 15.518 -13.224 -2.054 1.00 85.00 176 PRO A CA 1
ATOM 1387 C C . PRO A 1 176 ? 16.871 -13.103 -1.348 1.00 85.00 176 PRO A C 1
ATOM 1389 O O . PRO A 1 176 ? 17.684 -14.029 -1.376 1.00 85.00 176 PRO A O 1
ATOM 1392 N N . ARG A 1 177 ? 17.122 -11.970 -0.687 1.00 85.00 177 ARG A N 1
ATOM 1393 C CA . ARG A 1 177 ? 18.322 -11.812 0.143 1.00 85.00 177 ARG A CA 1
ATOM 1394 C C . ARG A 1 177 ? 18.137 -12.577 1.448 1.00 85.00 177 ARG A C 1
ATOM 1396 O O . ARG A 1 177 ? 17.102 -12.466 2.104 1.00 85.00 177 ARG A O 1
ATOM 1403 N N . GLU A 1 178 ? 19.173 -13.287 1.885 1.00 75.12 178 GLU A N 1
ATOM 1404 C CA . GLU A 1 178 ? 19.194 -13.844 3.234 1.00 75.12 178 GLU A CA 1
ATOM 1405 C C . GLU A 1 178 ? 19.258 -12.697 4.247 1.00 75.12 178 GLU A C 1
ATOM 1407 O O . GLU A 1 178 ? 20.259 -11.981 4.368 1.00 75.12 178 GLU A O 1
ATOM 1412 N N . ARG A 1 179 ? 18.167 -12.487 4.986 1.00 64.75 179 ARG A N 1
ATOM 1413 C CA . ARG A 1 179 ? 18.158 -11.518 6.078 1.00 64.75 179 ARG A CA 1
ATOM 1414 C C . ARG A 1 179 ? 19.163 -11.959 7.139 1.00 64.75 179 ARG A C 1
ATOM 1416 O O . ARG A 1 179 ? 18.932 -12.929 7.860 1.00 64.75 179 ARG A O 1
ATOM 1423 N N . LYS A 1 180 ? 20.230 -11.175 7.327 1.00 55.62 180 LYS A N 1
ATOM 1424 C CA . LYS A 1 180 ? 20.932 -11.140 8.615 1.00 55.62 180 LYS A CA 1
ATOM 1425 C C . LYS A 1 180 ? 19.905 -10.666 9.633 1.00 55.62 180 LYS A C 1
ATOM 1427 O O . LYS A 1 180 ? 19.608 -9.474 9.671 1.00 55.62 180 LYS A O 1
ATOM 1432 N N . LYS A 1 181 ? 19.326 -11.581 10.418 1.00 51.69 181 LYS A N 1
ATOM 1433 C CA . LYS A 1 181 ? 18.545 -11.204 11.602 1.00 51.69 181 LYS A CA 1
ATOM 1434 C C . LYS A 1 181 ? 19.390 -10.195 12.363 1.00 51.69 181 LYS A C 1
ATOM 1436 O O . LYS A 1 181 ? 20.507 -10.500 12.777 1.00 51.69 181 LYS A O 1
ATOM 1441 N N . SER A 1 182 ? 18.918 -8.956 12.430 1.00 48.50 182 SER A N 1
ATOM 1442 C CA . SER A 1 182 ? 19.627 -7.908 13.142 1.00 48.50 182 SER A CA 1
ATOM 1443 C C . SER A 1 182 ? 19.827 -8.396 14.569 1.00 48.50 182 SER A C 1
ATOM 1445 O O . SER A 1 182 ? 18.849 -8.731 15.239 1.00 48.50 182 SER A O 1
ATOM 1447 N N . LYS A 1 183 ? 21.082 -8.420 15.024 1.00 44.75 183 LYS A N 1
ATOM 1448 C CA . LYS A 1 183 ? 21.510 -8.857 16.362 1.00 44.75 183 LYS A CA 1
ATOM 1449 C C . LYS A 1 183 ? 20.676 -8.283 17.518 1.00 44.75 183 LYS A C 1
ATOM 1451 O O . LYS A 1 183 ? 20.653 -8.875 18.578 1.00 44.75 183 LYS A O 1
ATOM 1456 N N . LYS A 1 184 ? 19.896 -7.214 17.309 1.00 44.09 184 LYS A N 1
ATOM 1457 C CA . LYS A 1 184 ? 18.901 -6.700 18.268 1.00 44.09 184 LYS A CA 1
ATOM 1458 C C . LYS A 1 184 ? 17.826 -7.710 18.696 1.00 44.09 184 LYS A C 1
ATOM 1460 O O . LYS A 1 184 ? 17.359 -7.619 19.830 1.00 44.09 184 LYS A O 1
ATOM 1465 N N . ASP A 1 185 ? 17.425 -8.648 17.837 1.00 45.31 185 ASP A N 1
ATOM 1466 C CA . ASP A 1 185 ? 16.474 -9.706 18.221 1.00 45.31 185 ASP A CA 1
ATOM 1467 C C . ASP A 1 185 ? 17.162 -10.903 18.883 1.00 45.31 185 ASP A C 1
ATOM 1469 O O . ASP A 1 185 ? 16.516 -11.630 19.640 1.00 45.31 185 ASP A O 1
ATOM 1473 N N . GLU A 1 186 ? 18.464 -11.086 18.645 1.00 40.75 186 GLU A N 1
ATOM 1474 C CA . GLU A 1 186 ? 19.293 -12.017 19.413 1.00 40.75 186 GLU A CA 1
ATOM 1475 C C . GLU A 1 186 ? 19.609 -11.438 20.790 1.00 40.75 186 GLU A C 1
ATOM 1477 O O . GLU A 1 186 ? 19.324 -12.118 21.758 1.00 40.75 186 GLU A O 1
ATOM 1482 N N . ASP A 1 187 ? 19.969 -10.162 20.931 1.00 44.12 187 ASP A N 1
ATOM 1483 C CA . ASP A 1 187 ? 20.158 -9.507 22.236 1.00 44.12 187 ASP A CA 1
ATOM 1484 C C . ASP A 1 187 ? 18.855 -9.467 23.059 1.00 44.12 187 ASP A C 1
ATOM 1486 O O . ASP A 1 187 ? 18.872 -9.618 24.281 1.00 44.12 187 ASP A O 1
ATOM 1490 N N . LYS A 1 188 ? 17.682 -9.341 22.414 1.00 48.88 188 LYS A N 1
ATOM 1491 C CA . LYS A 1 188 ? 16.378 -9.480 23.097 1.00 48.88 188 LYS A CA 1
ATOM 1492 C C . LYS A 1 188 ? 15.990 -10.932 23.396 1.00 48.88 188 LYS A C 1
ATOM 1494 O O . LYS A 1 188 ? 15.203 -11.153 24.319 1.00 48.88 188 LYS A O 1
ATOM 1499 N N . LYS A 1 189 ? 16.494 -11.921 22.646 1.00 42.28 189 LYS A N 1
ATOM 1500 C CA . LYS A 1 189 ? 16.292 -13.356 22.933 1.00 42.28 189 LYS A CA 1
ATOM 1501 C C . LYS A 1 189 ? 17.295 -13.896 23.951 1.00 42.28 189 LYS A C 1
ATOM 1503 O O . LYS A 1 189 ? 16.911 -14.742 24.753 1.00 42.28 189 LYS A O 1
ATOM 1508 N N . GLU A 1 190 ? 18.516 -13.384 23.976 1.00 40.38 190 GLU A N 1
ATOM 1509 C CA . GLU A 1 190 ? 19.540 -13.656 24.982 1.00 40.38 190 GLU A CA 1
ATOM 1510 C C . GLU A 1 190 ? 19.181 -12.949 26.292 1.00 40.38 190 GLU A C 1
ATOM 1512 O O . GLU A 1 190 ? 19.135 -13.602 27.333 1.00 40.38 190 GLU A O 1
ATOM 1517 N N . GLY A 1 191 ? 18.710 -11.696 26.240 1.00 44.59 191 GLY A N 1
ATOM 1518 C CA . GLY A 1 191 ? 18.158 -10.986 27.401 1.00 44.59 191 GLY A CA 1
ATOM 1519 C C . GLY A 1 191 ? 16.857 -11.578 27.971 1.00 44.59 191 GLY A C 1
ATOM 1520 O O . GLY A 1 191 ? 16.471 -11.250 29.090 1.00 44.59 191 GLY A O 1
ATOM 1521 N N . LYS A 1 192 ? 16.179 -12.477 27.240 1.00 47.47 192 LYS A N 1
ATOM 1522 C CA . LYS A 1 192 ? 15.006 -13.235 27.727 1.00 47.47 192 LYS A CA 1
ATOM 1523 C C . LYS A 1 192 ? 15.294 -14.704 28.053 1.00 47.47 192 LYS A C 1
ATOM 1525 O O . LYS A 1 192 ? 14.390 -15.395 28.515 1.00 47.47 192 LYS A O 1
ATOM 1530 N N . LYS A 1 193 ? 16.527 -15.189 27.868 1.00 41.00 193 LYS A N 1
ATOM 1531 C CA . LYS A 1 193 ? 16.936 -16.553 28.254 1.00 41.00 193 LYS A CA 1
ATOM 1532 C C . LYS A 1 193 ? 17.800 -16.621 29.518 1.00 41.00 193 LYS A C 1
ATOM 1534 O O . LYS A 1 193 ? 18.148 -17.719 29.934 1.00 41.00 193 LYS A O 1
ATOM 1539 N N . SER A 1 194 ? 18.047 -15.497 30.192 1.00 48.09 194 SER A N 1
ATOM 1540 C CA . SER A 1 194 ?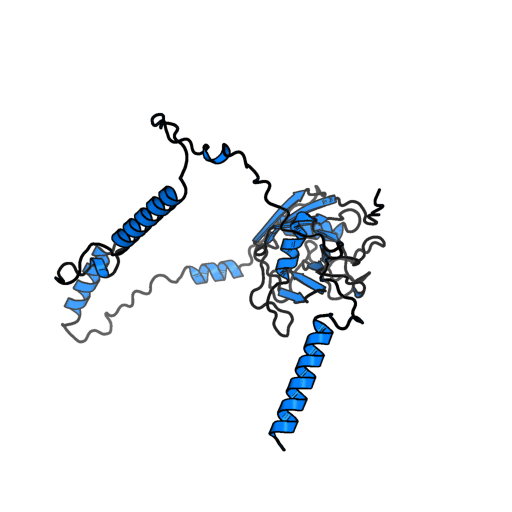 18.760 -15.449 31.479 1.00 48.09 194 SER A CA 1
ATOM 1541 C C . SER A 1 194 ? 17.904 -14.958 32.655 1.00 48.09 194 SER A C 1
ATOM 1543 O O . SER A 1 194 ? 18.418 -14.337 33.579 1.00 48.09 194 SER A O 1
ATOM 1545 N N . GLN A 1 195 ? 16.602 -15.256 32.671 1.00 48.06 195 GLN A N 1
ATOM 1546 C CA . GLN A 1 195 ? 15.878 -15.380 33.942 1.00 48.06 195 GLN A CA 1
ATOM 1547 C C . GLN A 1 195 ? 15.794 -16.860 34.317 1.00 48.06 195 GLN A C 1
ATOM 1549 O O . GLN A 1 195 ? 14.724 -17.462 34.401 1.00 48.06 195 GLN A O 1
ATOM 1554 N N . SER A 1 196 ? 16.961 -17.469 34.541 1.00 47.19 196 SER A N 1
ATOM 1555 C CA . SER A 1 196 ? 17.036 -18.612 35.442 1.00 47.19 196 SER A CA 1
ATOM 1556 C C . SER A 1 196 ? 16.489 -18.148 36.787 1.00 47.19 196 SER A C 1
ATOM 1558 O O . SER A 1 196 ? 16.950 -17.143 37.327 1.00 47.19 196 SER A O 1
ATOM 1560 N N . LYS A 1 197 ? 15.469 -18.855 37.272 1.00 48.41 197 LYS A N 1
ATOM 1561 C CA . LYS A 1 197 ? 14.847 -18.711 38.589 1.00 48.41 197 LYS A CA 1
ATOM 1562 C C . LYS A 1 197 ? 15.882 -18.250 39.618 1.00 48.41 197 LYS A C 1
ATOM 1564 O O . LYS A 1 197 ? 16.752 -19.027 39.997 1.00 48.41 197 LYS A O 1
ATOM 1569 N N . ALA A 1 198 ? 15.785 -16.998 40.054 1.00 43.03 198 ALA A N 1
ATOM 1570 C CA . ALA A 1 198 ? 16.464 -16.560 41.258 1.00 43.03 198 ALA A CA 1
ATOM 1571 C C . ALA A 1 198 ? 15.799 -17.304 42.421 1.00 43.03 198 ALA A C 1
ATOM 1573 O O . ALA A 1 198 ? 14.780 -16.867 42.954 1.00 43.03 198 ALA A O 1
ATOM 1574 N N . THR A 1 199 ? 16.328 -18.476 42.768 1.00 54.19 199 THR A N 1
ATOM 1575 C CA . THR A 1 199 ? 16.162 -19.036 44.103 1.00 54.19 199 THR A CA 1
ATOM 1576 C C . THR A 1 199 ? 16.727 -17.994 45.053 1.00 54.19 199 THR A C 1
ATOM 1578 O O . THR A 1 199 ? 17.936 -17.775 45.120 1.00 54.19 199 THR A O 1
ATOM 1581 N N . LYS A 1 200 ? 15.824 -17.256 45.699 1.00 56.19 200 LYS A N 1
ATOM 1582 C CA . LYS A 1 200 ? 16.163 -16.372 46.804 1.00 56.19 200 LYS A CA 1
ATOM 1583 C C . LYS A 1 200 ? 16.718 -17.277 47.897 1.00 56.19 200 LYS A C 1
ATOM 1585 O O . LYS A 1 200 ? 15.957 -17.960 48.569 1.00 56.19 200 LYS A O 1
ATOM 1590 N N . ASN A 1 201 ? 18.037 -17.332 48.017 1.00 48.22 201 ASN A N 1
ATOM 1591 C CA . ASN A 1 201 ? 18.683 -17.993 49.138 1.00 48.22 201 ASN A CA 1
ATOM 1592 C C . ASN A 1 201 ? 18.387 -17.146 50.384 1.00 48.22 201 ASN A C 1
ATOM 1594 O O . ASN A 1 201 ? 19.058 -16.146 50.625 1.00 48.22 201 ASN A O 1
ATOM 1598 N N . PHE A 1 202 ? 17.359 -17.526 51.146 1.00 50.09 202 PHE A N 1
ATOM 1599 C CA . PHE A 1 202 ? 17.026 -16.930 52.447 1.00 50.09 202 PHE A CA 1
ATOM 1600 C C . PHE A 1 202 ? 17.982 -17.370 53.573 1.00 50.09 202 PHE A C 1
ATOM 1602 O O . PHE A 1 202 ? 17.942 -16.820 54.667 1.00 50.09 202 PHE A O 1
ATOM 1609 N N . SER A 1 203 ? 18.947 -18.246 53.268 1.00 55.56 203 SER A N 1
ATOM 1610 C CA . SER A 1 203 ? 20.023 -18.710 54.161 1.00 55.56 203 SER A CA 1
ATOM 1611 C C . SER A 1 203 ? 20.962 -17.609 54.703 1.00 55.56 203 SER A C 1
ATOM 1613 O O . SER A 1 203 ? 21.897 -17.924 55.436 1.00 55.56 203 SER A O 1
ATOM 1615 N N . LEU A 1 204 ? 20.762 -16.334 54.356 1.00 48.81 204 LEU A N 1
ATOM 1616 C CA . LEU A 1 204 ? 21.530 -15.203 54.899 1.00 48.81 204 LEU A CA 1
ATOM 1617 C C . LEU A 1 204 ? 20.759 -14.361 55.928 1.00 48.81 204 LEU A C 1
ATOM 1619 O O . LEU A 1 204 ? 21.316 -13.397 56.448 1.00 48.81 204 LEU A O 1
ATOM 1623 N N . LEU A 1 205 ? 19.502 -14.706 56.229 1.00 58.00 205 LEU A N 1
ATOM 1624 C CA . LEU A 1 205 ? 18.644 -13.964 57.160 1.00 58.00 205 LEU A CA 1
ATOM 1625 C C . LEU A 1 205 ? 17.827 -14.900 58.072 1.00 58.00 205 LEU A C 1
ATOM 1627 O O . LEU A 1 205 ? 16.636 -14.677 58.257 1.00 58.00 205 LEU A O 1
ATOM 1631 N N . SER A 1 206 ? 18.448 -15.933 58.653 1.00 45.75 206 SER A N 1
ATOM 1632 C CA . SER A 1 206 ? 17.803 -16.754 59.691 1.00 45.75 206 SER A CA 1
ATOM 1633 C C . SER A 1 206 ? 18.329 -16.391 61.082 1.00 45.75 206 SER A C 1
ATOM 1635 O O . SER A 1 206 ? 19.444 -16.744 61.463 1.00 45.75 206 SER A O 1
ATOM 1637 N N . PHE A 1 207 ? 17.506 -15.651 61.824 1.00 44.00 207 PHE A N 1
ATOM 1638 C CA . PHE A 1 207 ? 17.437 -15.716 63.279 1.00 44.00 207 PHE A CA 1
ATOM 1639 C C . PHE A 1 207 ? 16.090 -16.378 63.607 1.00 44.00 207 PHE A C 1
ATOM 1641 O O . PHE A 1 207 ? 15.070 -15.699 63.524 1.00 44.00 207 PHE A O 1
ATOM 1648 N N . GLY A 1 208 ? 16.073 -17.665 63.971 1.00 49.75 208 GLY A N 1
ATOM 1649 C CA . GLY A 1 208 ? 14.913 -18.289 64.626 1.00 49.75 208 GLY A CA 1
ATOM 1650 C C . GLY A 1 208 ? 14.553 -19.695 64.138 1.00 49.75 208 GLY A C 1
ATOM 1651 O O . GLY A 1 208 ? 14.211 -19.889 62.980 1.00 49.75 208 GLY A O 1
ATOM 1652 N N . GLU A 1 209 ? 14.571 -20.643 65.074 1.00 51.38 209 GLU A N 1
ATOM 1653 C CA . GLU A 1 209 ? 14.283 -22.090 64.979 1.00 51.38 209 GLU A CA 1
ATOM 1654 C C . GLU A 1 209 ? 12.848 -22.439 64.513 1.00 51.38 209 GLU A C 1
ATOM 1656 O O . GLU A 1 209 ? 12.555 -23.585 64.206 1.00 51.38 209 GLU A O 1
ATOM 1661 N N . GLU A 1 210 ? 11.956 -21.453 64.389 1.00 53.53 210 GLU A N 1
ATOM 1662 C CA . GLU A 1 210 ? 10.539 -21.636 64.020 1.00 53.53 210 GLU A CA 1
ATOM 1663 C C . GLU A 1 210 ? 10.302 -21.667 62.492 1.00 53.53 210 GLU A C 1
ATOM 1665 O O . GLU A 1 210 ? 9.242 -22.075 62.026 1.00 53.53 210 GLU A O 1
ATOM 1670 N N . ALA A 1 211 ? 11.295 -21.265 61.686 1.00 53.56 211 ALA A N 1
ATOM 1671 C CA . ALA A 1 211 ? 11.185 -21.211 60.223 1.00 53.56 211 ALA A CA 1
ATOM 1672 C C . ALA A 1 211 ? 11.485 -22.551 59.520 1.00 53.56 211 ALA A C 1
ATOM 1674 O O . ALA A 1 211 ? 11.134 -22.715 58.353 1.00 53.56 211 ALA A O 1
ATOM 1675 N N . GLU A 1 212 ? 12.108 -23.518 60.202 1.00 54.38 212 GLU A N 1
ATOM 1676 C CA . GLU A 1 212 ? 12.411 -24.829 59.605 1.00 54.38 212 GLU A CA 1
ATOM 1677 C C . GLU A 1 212 ? 11.141 -25.684 59.439 1.00 54.38 212 GLU A C 1
ATOM 1679 O O . GLU A 1 212 ? 10.971 -26.349 58.416 1.00 54.38 212 GLU A O 1
ATOM 1684 N N . GLU A 1 213 ? 10.184 -25.588 60.368 1.00 54.34 213 GLU A N 1
ATOM 1685 C CA . GLU A 1 213 ? 8.921 -26.339 60.292 1.00 54.34 213 GLU A CA 1
ATOM 1686 C C . GLU A 1 213 ? 8.006 -25.843 59.151 1.00 54.34 213 GLU A C 1
ATOM 1688 O O . GLU A 1 213 ? 7.352 -26.641 58.469 1.00 54.34 213 GLU A O 1
ATOM 1693 N N . GLU A 1 214 ? 7.987 -24.534 58.870 1.00 52.06 214 GLU A N 1
ATOM 1694 C CA . GLU A 1 214 ? 7.229 -23.978 57.738 1.00 52.06 214 GLU A CA 1
ATOM 1695 C C . GLU A 1 214 ? 7.868 -24.307 56.376 1.00 52.06 214 GLU A C 1
ATOM 1697 O O . GLU A 1 214 ? 7.153 -24.542 55.394 1.00 52.06 214 GLU A O 1
ATOM 1702 N N . GLU A 1 215 ? 9.199 -24.391 56.291 1.00 57.22 215 GLU A N 1
ATOM 1703 C CA . GLU A 1 215 ? 9.907 -24.747 55.054 1.00 57.22 215 GLU A CA 1
ATOM 1704 C C . GLU A 1 215 ? 9.685 -26.216 54.653 1.00 57.22 215 GLU A C 1
ATOM 1706 O O . GLU A 1 215 ? 9.512 -26.532 53.464 1.00 57.22 215 GLU A O 1
ATOM 1711 N N . GLU A 1 216 ? 9.590 -27.123 55.626 1.00 58.28 216 GLU A N 1
ATOM 1712 C CA . GLU A 1 216 ? 9.237 -28.523 55.377 1.00 58.28 216 GLU A CA 1
ATOM 1713 C C . GLU A 1 216 ? 7.797 -28.673 54.861 1.00 58.28 216 GLU A C 1
ATOM 1715 O O . GLU A 1 216 ? 7.547 -29.419 53.908 1.00 58.28 216 GLU A O 1
ATOM 1720 N N . MET A 1 217 ? 6.844 -27.900 55.390 1.00 56.62 217 MET A N 1
ATOM 1721 C CA . MET A 1 217 ? 5.465 -27.917 54.890 1.00 56.62 217 MET A CA 1
ATOM 1722 C C . MET A 1 217 ? 5.359 -27.389 53.454 1.00 56.62 217 MET A C 1
ATOM 1724 O O . MET A 1 217 ? 4.696 -27.995 52.606 1.00 56.62 217 MET A O 1
ATOM 1728 N N . VAL A 1 218 ? 6.046 -26.291 53.130 1.00 59.03 218 VAL A N 1
ATOM 1729 C CA . VAL A 1 218 ? 6.003 -25.693 51.784 1.00 59.03 218 VAL A CA 1
ATOM 1730 C C . VAL A 1 218 ? 6.666 -26.603 50.745 1.00 59.03 218 VAL A C 1
ATOM 1732 O O . VAL A 1 218 ? 6.178 -26.731 49.613 1.00 59.03 218 VAL A O 1
ATOM 1735 N N . THR A 1 219 ? 7.744 -27.295 51.117 1.00 65.94 219 THR A N 1
ATOM 1736 C CA . THR A 1 219 ? 8.403 -28.259 50.228 1.00 65.94 219 THR A CA 1
ATOM 1737 C C . THR A 1 219 ? 7.533 -29.492 49.981 1.00 65.94 219 THR A C 1
ATOM 1739 O O . THR A 1 219 ? 7.384 -29.887 48.818 1.00 65.94 219 THR A O 1
ATOM 1742 N N . GLN A 1 220 ? 6.856 -30.031 50.999 1.00 64.75 220 GLN A N 1
ATOM 1743 C CA . GLN A 1 220 ? 5.897 -31.134 50.840 1.00 64.75 220 GLN A CA 1
ATOM 1744 C C . GLN A 1 220 ? 4.692 -30.747 49.961 1.00 64.75 220 GLN A C 1
ATOM 1746 O O . GLN A 1 220 ? 4.308 -31.491 49.050 1.00 64.75 220 GLN A O 1
ATOM 1751 N N . VAL A 1 221 ? 4.140 -29.544 50.140 1.00 59.59 221 VAL A N 1
ATOM 1752 C CA . VAL A 1 221 ? 3.050 -29.008 49.303 1.00 59.59 221 VAL A CA 1
ATOM 1753 C C . VAL A 1 221 ? 3.509 -28.863 47.844 1.00 59.59 221 VAL A C 1
ATOM 1755 O O . VAL A 1 221 ? 2.832 -29.308 46.917 1.00 59.59 221 VAL A O 1
ATOM 1758 N N . SER A 1 222 ? 4.717 -28.354 47.603 1.00 63.28 222 SER A N 1
ATOM 1759 C CA . SER A 1 222 ? 5.249 -28.219 46.239 1.00 63.28 222 SER A CA 1
ATOM 1760 C C . SER A 1 222 ? 5.485 -29.563 45.528 1.00 63.28 222 SER A C 1
ATOM 1762 O O . SER A 1 222 ? 5.328 -29.658 44.306 1.00 63.28 222 SER A O 1
ATOM 1764 N N . GLN A 1 223 ? 5.823 -30.618 46.277 1.00 66.06 223 GLN A N 1
ATOM 1765 C CA . GLN A 1 223 ? 6.006 -31.967 45.739 1.00 66.06 223 GLN A CA 1
ATOM 1766 C C . GLN A 1 223 ? 4.668 -32.640 45.411 1.00 66.06 223 GLN A C 1
ATOM 1768 O O . GLN A 1 223 ? 4.553 -33.287 44.369 1.00 66.06 223 GLN A O 1
ATOM 1773 N N . THR A 1 224 ? 3.637 -32.435 46.235 1.00 61.84 224 THR A N 1
ATOM 1774 C CA . THR A 1 224 ? 2.286 -32.979 45.993 1.00 61.84 224 THR A CA 1
ATOM 1775 C C . THR A 1 224 ? 1.559 -32.302 44.823 1.00 61.84 224 THR A C 1
ATOM 1777 O O . THR A 1 224 ? 0.705 -32.918 44.183 1.00 61.84 224 THR A O 1
ATOM 1780 N N . LEU A 1 225 ? 1.942 -31.071 44.473 1.00 54.75 225 LEU A N 1
ATOM 1781 C CA . LEU A 1 225 ? 1.405 -30.292 43.347 1.00 54.75 225 LEU A CA 1
ATOM 1782 C C . LEU A 1 225 ? 2.062 -30.595 41.985 1.00 54.75 225 LEU A C 1
ATOM 1784 O O . LEU A 1 225 ? 1.694 -30.004 40.964 1.00 54.75 225 LEU A O 1
ATOM 1788 N N . LYS A 1 226 ? 3.018 -31.530 41.916 1.00 52.28 226 LYS A N 1
ATOM 1789 C CA . LYS A 1 226 ? 3.699 -31.872 40.661 1.00 52.28 226 LYS A CA 1
ATOM 1790 C C . LYS A 1 226 ? 2.805 -32.752 39.773 1.00 52.28 226 LYS A C 1
ATOM 1792 O O . LYS A 1 226 ? 2.783 -33.972 39.891 1.00 52.28 226 LYS A O 1
ATOM 1797 N N . GLY A 1 227 ? 2.086 -32.116 38.845 1.00 58.94 227 GLY A N 1
ATOM 1798 C CA . GLY A 1 227 ? 1.487 -32.782 37.678 1.00 58.94 227 GLY A CA 1
ATOM 1799 C C . GLY A 1 227 ? -0.041 -32.835 37.598 1.00 58.94 227 GLY A C 1
ATOM 1800 O O . GLY A 1 227 ? -0.553 -33.447 36.665 1.00 58.94 227 GLY A O 1
ATOM 1801 N N . LYS A 1 228 ? -0.794 -32.203 38.508 1.00 58.41 228 LYS A N 1
ATOM 1802 C CA . LYS A 1 228 ? -2.262 -32.095 38.390 1.00 58.41 228 LYS A CA 1
ATOM 1803 C C . LYS A 1 228 ? -2.731 -30.700 38.801 1.00 58.41 228 LYS A C 1
ATOM 1805 O O . LYS A 1 228 ? -2.514 -30.285 39.933 1.00 58.41 228 LYS A O 1
ATOM 1810 N N . SER A 1 229 ? -3.388 -29.987 37.888 1.00 53.84 229 SER A N 1
ATOM 1811 C CA . SER A 1 229 ? -4.072 -28.723 38.168 1.00 53.84 229 SER A CA 1
ATOM 1812 C C . SER A 1 229 ? -5.323 -29.002 39.000 1.00 53.84 229 SER A C 1
ATOM 1814 O O . SER A 1 229 ? -6.364 -29.371 38.457 1.00 53.84 229 SER A O 1
ATOM 1816 N N . LYS A 1 230 ? -5.210 -28.876 40.321 1.00 58.16 230 LYS A N 1
ATOM 1817 C CA . LYS A 1 230 ? -6.342 -28.966 41.243 1.00 58.16 230 LYS A CA 1
ATOM 1818 C C . LYS A 1 230 ? -6.709 -27.573 41.751 1.00 58.16 230 LYS A C 1
ATOM 1820 O O . LYS A 1 230 ? -5.835 -26.753 42.015 1.00 58.16 230 LYS A O 1
ATOM 1825 N N . SER A 1 231 ? -8.013 -27.321 41.841 1.00 58.28 231 SER A N 1
ATOM 1826 C CA . SER A 1 231 ? -8.592 -26.127 42.465 1.00 58.28 231 SER A CA 1
ATOM 1827 C C . SER A 1 231 ? -8.300 -26.132 43.969 1.00 58.28 231 SER A C 1
ATOM 1829 O O . SER A 1 231 ? -8.211 -27.203 44.569 1.00 58.28 231 SER A O 1
ATOM 1831 N N . SER A 1 232 ? -8.213 -24.951 44.589 1.00 53.28 232 SER A N 1
ATOM 1832 C CA . SER A 1 232 ? -8.060 -24.776 46.045 1.00 53.28 232 SER A CA 1
ATOM 1833 C C . SER A 1 232 ? -9.122 -25.522 46.866 1.00 53.28 232 SER A C 1
ATOM 1835 O O . SER A 1 232 ? -8.906 -25.820 48.034 1.00 53.28 232 SER A O 1
ATOM 1837 N N . HIS A 1 233 ? -10.241 -25.882 46.236 1.00 52.84 233 HIS A N 1
ATOM 1838 C CA . HIS A 1 233 ? -11.337 -26.649 46.822 1.00 52.84 233 HIS A CA 1
ATOM 1839 C C . HIS A 1 233 ? -11.043 -28.145 47.040 1.00 52.84 233 HIS A C 1
ATOM 1841 O O . HIS A 1 233 ? -11.732 -28.800 47.807 1.00 52.84 233 HIS A O 1
ATOM 1847 N N . ASP A 1 234 ? -10.026 -28.696 46.373 1.00 58.78 234 ASP A N 1
ATOM 1848 C CA . ASP A 1 234 ? -9.658 -30.124 46.427 1.00 58.78 234 ASP A CA 1
ATOM 1849 C C . ASP A 1 234 ? -8.582 -30.412 47.504 1.00 58.78 234 ASP A C 1
ATOM 1851 O O . ASP A 1 234 ? -8.128 -31.547 47.681 1.00 58.78 234 ASP A O 1
ATOM 1855 N N . LEU A 1 235 ? -8.140 -29.354 48.198 1.00 58.59 235 LEU A N 1
ATOM 1856 C CA . LEU A 1 235 ? -7.117 -29.373 49.250 1.00 58.59 235 LEU A CA 1
ATOM 1857 C C . LEU A 1 235 ? -7.709 -29.428 50.667 1.00 58.59 235 LEU A C 1
ATOM 1859 O O . LEU A 1 235 ? -6.989 -29.751 51.604 1.00 58.59 235 LEU A O 1
ATOM 1863 N N . LEU A 1 236 ? -9.005 -29.153 50.827 1.00 62.25 236 LEU A N 1
ATOM 1864 C CA . LEU A 1 236 ? -9.711 -29.156 52.111 1.00 62.25 236 LEU A CA 1
ATOM 1865 C C . LEU A 1 236 ? -10.682 -30.340 52.131 1.00 62.25 236 LEU A C 1
ATOM 1867 O O . LEU A 1 236 ? -11.851 -30.208 51.785 1.00 62.25 236 LEU A O 1
ATOM 1871 N N . LYS A 1 237 ? -10.166 -31.530 52.457 1.00 58.59 237 LYS A N 1
ATOM 1872 C CA . LYS A 1 237 ? -10.947 -32.781 52.439 1.00 58.59 237 LYS A CA 1
ATOM 1873 C C . LYS A 1 237 ? -11.780 -33.022 53.699 1.00 58.59 237 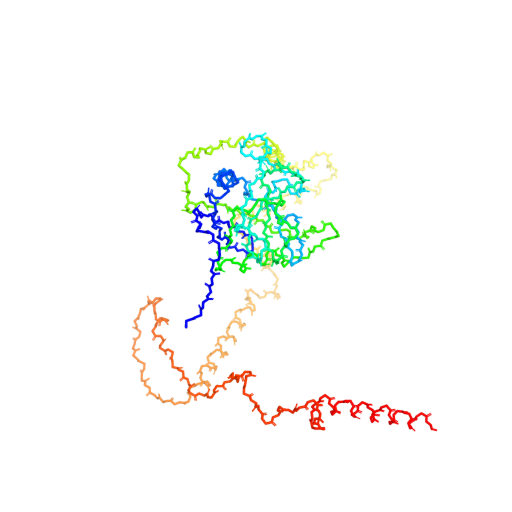LYS A C 1
ATOM 1875 O O . LYS A 1 237 ? -12.618 -33.918 53.685 1.00 58.59 237 LYS A O 1
ATOM 1880 N N . ASP A 1 238 ? -11.586 -32.209 54.733 1.00 56.31 238 ASP A N 1
ATOM 1881 C CA . ASP A 1 238 ? -12.098 -32.490 56.077 1.00 56.31 238 ASP A CA 1
ATOM 1882 C C . ASP A 1 238 ? -13.130 -31.464 56.576 1.00 56.31 238 ASP A C 1
ATOM 1884 O O . ASP A 1 238 ? -13.449 -31.446 57.762 1.00 56.31 238 ASP A O 1
ATOM 1888 N N . ASP A 1 239 ? -13.681 -30.620 55.693 1.00 61.09 239 ASP A N 1
ATOM 1889 C CA . ASP A 1 239 ? -14.680 -29.617 56.078 1.00 61.09 239 ASP A CA 1
ATOM 1890 C C . ASP A 1 239 ? -16.116 -30.178 55.912 1.00 61.09 239 ASP A C 1
ATOM 1892 O O . ASP A 1 239 ? -16.578 -30.376 54.783 1.00 61.09 239 ASP A O 1
ATOM 1896 N N . PRO A 1 240 ? -16.874 -30.440 56.999 1.00 63.03 240 PRO A N 1
ATOM 1897 C CA . PRO A 1 240 ? -18.171 -31.135 56.955 1.00 63.03 240 PRO A CA 1
ATOM 1898 C C . PRO A 1 240 ? -19.320 -30.320 56.327 1.00 63.03 240 PRO A C 1
ATOM 1900 O O . PRO A 1 240 ? -20.452 -30.797 56.259 1.00 63.03 240 PRO A O 1
ATOM 1903 N N . LEU A 1 241 ? -19.050 -29.093 55.870 1.00 59.75 241 LEU A N 1
ATOM 1904 C CA . LEU A 1 241 ? -20.008 -28.182 55.231 1.00 59.75 241 LEU A CA 1
ATOM 1905 C C . LEU A 1 241 ? -19.859 -28.105 53.700 1.00 59.75 241 LEU A C 1
ATOM 1907 O O . LEU A 1 241 ? -20.664 -27.438 53.048 1.00 59.75 241 LEU A O 1
ATOM 1911 N N . LEU A 1 242 ? -18.858 -28.771 53.113 1.00 56.22 242 LEU A N 1
ATOM 1912 C CA . LEU A 1 242 ? -18.550 -28.689 51.685 1.00 56.22 242 LEU A CA 1
ATOM 1913 C C . LEU A 1 242 ? -18.899 -29.987 50.947 1.00 56.22 242 LEU A C 1
ATOM 1915 O O . LEU A 1 242 ? -18.203 -30.994 51.034 1.00 56.22 242 LEU A O 1
ATOM 1919 N N . SER A 1 243 ? -19.994 -29.964 50.182 1.00 61.22 243 SER A N 1
ATOM 1920 C CA . SER A 1 243 ? -20.380 -31.089 49.327 1.00 61.22 243 SER A CA 1
ATOM 1921 C C . SER A 1 243 ? -19.540 -31.117 48.049 1.00 61.22 243 SER A C 1
ATOM 1923 O O . SER A 1 243 ? -19.551 -30.166 47.270 1.00 61.22 243 SER A O 1
ATOM 1925 N N . SER A 1 244 ? -18.896 -32.250 47.783 1.00 56.94 244 SER A N 1
ATOM 1926 C CA . SER A 1 244 ? -18.052 -32.523 46.609 1.00 56.94 244 SER A CA 1
ATOM 1927 C C . SER A 1 244 ? -18.795 -32.598 45.265 1.00 56.94 244 SER A C 1
ATOM 1929 O O . SER A 1 244 ? -18.179 -32.868 44.233 1.00 56.94 244 SER A O 1
ATOM 1931 N N . VAL A 1 245 ? -20.110 -32.367 45.248 1.00 59.47 245 VAL A N 1
ATOM 1932 C CA . VAL A 1 245 ? -20.923 -32.381 44.029 1.00 59.47 245 VAL A CA 1
ATOM 1933 C C . VAL A 1 245 ? -21.011 -30.954 43.483 1.00 59.47 245 VAL A C 1
ATOM 1935 O O . VAL A 1 245 ? -21.635 -30.097 44.113 1.00 59.47 245 VAL A O 1
ATOM 1938 N N . PRO A 1 246 ? -20.407 -30.654 42.321 1.00 61.34 246 PRO A N 1
ATOM 1939 C CA . PRO A 1 246 ? -20.459 -29.314 41.766 1.00 61.34 246 PRO A CA 1
ATOM 1940 C C . PRO A 1 246 ? -21.897 -28.996 41.333 1.00 61.34 246 PRO A C 1
ATOM 1942 O O . PRO A 1 246 ? -22.511 -29.734 40.561 1.00 61.34 246 PRO A O 1
ATOM 1945 N N . ALA A 1 247 ? -22.424 -27.857 41.790 1.00 60.88 247 ALA A N 1
ATOM 1946 C CA . ALA A 1 247 ? -23.760 -27.337 41.463 1.00 60.88 247 ALA A CA 1
ATOM 1947 C C . ALA A 1 247 ? -24.044 -27.202 39.945 1.00 60.88 247 ALA A C 1
ATOM 1949 O O . ALA A 1 247 ? -25.179 -26.968 39.527 1.00 60.88 247 ALA A O 1
ATOM 1950 N N . THR A 1 248 ? -23.019 -27.372 39.108 1.00 59.94 248 THR A N 1
ATOM 1951 C CA . THR A 1 248 ? -23.085 -27.382 37.646 1.00 59.94 248 THR A CA 1
ATOM 1952 C C . THR A 1 248 ? -23.836 -28.590 37.084 1.00 59.94 248 THR A C 1
ATOM 1954 O O . THR A 1 248 ? -24.505 -28.439 36.068 1.00 59.94 248 THR A O 1
ATOM 1957 N N . MET A 1 249 ? -23.802 -29.751 37.750 1.00 70.94 249 MET A N 1
ATOM 1958 C CA . MET A 1 249 ? -24.514 -30.964 37.309 1.00 70.94 249 MET A CA 1
ATOM 1959 C C . MET A 1 249 ? -26.037 -30.774 37.377 1.00 70.94 249 MET A C 1
ATOM 1961 O O . MET A 1 249 ? -26.739 -30.997 36.396 1.00 70.94 249 MET A O 1
ATOM 1965 N N . ALA A 1 250 ? -26.537 -30.210 38.481 1.00 73.19 250 ALA A N 1
ATOM 1966 C CA . ALA A 1 250 ? -27.959 -29.907 38.652 1.00 73.19 250 ALA A CA 1
ATOM 1967 C C . ALA A 1 250 ? -28.466 -28.818 37.684 1.00 73.19 250 ALA A C 1
ATOM 1969 O O . ALA A 1 250 ? -29.627 -28.829 37.268 1.00 73.19 250 ALA A O 1
ATOM 1970 N N . LEU A 1 251 ? -27.603 -27.866 37.312 1.00 76.38 251 LEU A N 1
ATOM 1971 C CA . LEU A 1 251 ? -27.902 -26.872 36.276 1.00 76.38 251 LEU A CA 1
ATOM 1972 C C . LEU A 1 251 ? -27.971 -27.505 34.882 1.00 76.38 251 LEU A C 1
ATOM 1974 O O . LEU A 1 251 ? -28.852 -27.143 34.105 1.00 76.38 251 LEU A O 1
ATOM 1978 N N . LEU A 1 252 ? -27.092 -28.466 34.591 1.00 79.62 252 LEU A N 1
ATOM 1979 C CA . LEU A 1 252 ? -27.084 -29.240 33.349 1.00 79.62 252 LEU A CA 1
ATOM 1980 C C . LEU A 1 252 ? -28.354 -30.082 33.201 1.00 79.62 252 LEU A C 1
ATOM 1982 O O . LEU A 1 252 ? -28.968 -30.073 32.136 1.00 79.62 252 LEU A O 1
ATOM 1986 N N . ASP A 1 253 ? -28.803 -30.725 34.276 1.00 82.12 253 ASP A N 1
ATOM 1987 C CA . ASP A 1 253 ? -30.032 -31.524 34.265 1.00 82.12 253 ASP A CA 1
ATOM 1988 C C . ASP A 1 253 ? -31.283 -30.653 34.098 1.00 82.12 253 ASP A C 1
ATOM 1990 O O . ASP A 1 253 ? -32.185 -30.993 33.332 1.00 82.12 253 ASP A O 1
ATOM 1994 N N . ARG A 1 254 ? -31.310 -29.466 34.722 1.00 86.12 254 ARG A N 1
ATOM 1995 C CA . ARG A 1 254 ? -32.359 -28.457 34.479 1.00 86.12 254 ARG A CA 1
ATOM 1996 C C . ARG A 1 254 ? -32.341 -27.906 33.056 1.00 86.12 254 ARG A C 1
ATOM 1998 O O . ARG A 1 254 ? -33.375 -27.469 32.558 1.00 86.12 254 ARG A O 1
ATOM 2005 N N . PHE A 1 255 ? -31.176 -27.860 32.421 1.00 83.25 255 PHE A N 1
ATOM 2006 C CA . PHE A 1 255 ? -31.060 -27.418 31.037 1.00 83.25 255 PHE A CA 1
ATOM 2007 C C . PHE A 1 255 ? -31.555 -28.506 30.079 1.00 83.25 255 PHE A C 1
ATOM 2009 O O . PHE A 1 255 ? -32.339 -28.218 29.179 1.00 83.25 255 PHE A O 1
ATOM 2016 N N . LYS A 1 256 ? -31.187 -29.768 30.333 1.00 86.75 256 LYS A N 1
ATOM 2017 C CA . LYS A 1 256 ? -31.692 -30.931 29.592 1.00 86.75 256 LYS A CA 1
ATOM 2018 C C . LYS A 1 256 ? -33.212 -31.052 29.678 1.00 86.75 256 LYS A C 1
ATOM 2020 O O . LYS A 1 256 ? -33.847 -31.252 28.649 1.00 86.75 256 LYS A O 1
ATOM 2025 N N . SER A 1 257 ? -33.804 -30.857 30.860 1.00 83.75 257 SER A N 1
ATOM 2026 C CA . SER A 1 257 ? -35.261 -30.948 31.023 1.00 83.75 257 SER A CA 1
ATOM 2027 C C . SER A 1 257 ? -36.029 -29.840 30.291 1.00 83.75 257 SER A C 1
ATOM 2029 O O . SER A 1 257 ? -37.113 -30.089 29.766 1.00 83.75 257 SER A O 1
ATOM 2031 N N . LYS A 1 258 ? -35.450 -28.635 30.186 1.00 85.12 258 LYS A N 1
ATOM 2032 C CA . LYS A 1 258 ? -36.008 -27.533 29.383 1.00 85.12 258 LYS A CA 1
ATOM 2033 C C . LYS A 1 258 ? -35.918 -27.778 27.877 1.00 85.12 258 LYS A C 1
ATOM 2035 O O . LYS A 1 258 ? -36.792 -27.339 27.138 1.00 85.12 258 LYS A O 1
ATOM 2040 N N . LEU A 1 259 ? -34.871 -28.465 27.418 1.00 83.06 259 LEU A N 1
ATOM 2041 C CA . LEU A 1 259 ? -34.766 -28.864 26.014 1.00 83.06 259 LEU A CA 1
ATOM 2042 C C . LEU A 1 259 ? -35.795 -29.943 25.677 1.00 83.06 259 LEU A C 1
ATOM 2044 O O . LEU A 1 259 ? -36.489 -29.813 24.675 1.00 83.06 259 LEU A O 1
ATOM 2048 N N . SER A 1 260 ? -35.958 -30.954 26.536 1.00 78.94 260 SER A N 1
ATOM 2049 C CA . SER A 1 260 ? -36.985 -31.976 26.319 1.00 78.94 260 SER A CA 1
ATOM 2050 C C . SER A 1 260 ? -38.397 -31.390 26.323 1.00 78.94 260 SER A C 1
ATOM 2052 O O . SER A 1 260 ? -39.201 -31.791 25.493 1.00 78.94 260 SER A O 1
ATOM 2054 N N . SER A 1 261 ? -38.690 -30.405 27.184 1.00 77.50 261 SER A N 1
ATOM 2055 C CA . SER A 1 261 ? -40.012 -29.764 27.195 1.00 77.50 261 SER A CA 1
ATOM 2056 C C . SER A 1 261 ? -40.272 -28.922 25.940 1.00 77.50 261 SER A C 1
ATOM 2058 O O . SER A 1 261 ? -41.371 -28.963 25.399 1.00 77.50 261 SER A O 1
ATOM 2060 N N . ALA A 1 262 ? -39.263 -28.207 25.429 1.00 70.94 262 ALA A N 1
ATOM 2061 C CA . ALA A 1 262 ? -39.399 -27.407 24.207 1.00 70.94 262 ALA A CA 1
ATOM 2062 C C . ALA A 1 262 ? -39.607 -28.270 22.946 1.00 70.94 262 ALA A C 1
ATOM 2064 O O . ALA A 1 262 ? -40.336 -27.881 22.034 1.00 70.94 262 ALA A O 1
ATOM 2065 N N . ILE A 1 263 ? -38.995 -29.458 22.902 1.00 70.25 263 ILE A N 1
ATOM 2066 C CA . ILE A 1 263 ? -39.182 -30.430 21.812 1.00 70.25 263 ILE A CA 1
ATOM 2067 C C . ILE A 1 263 ? -40.596 -31.039 21.861 1.00 70.25 263 ILE A C 1
ATOM 2069 O O . ILE A 1 263 ? -41.227 -31.226 20.823 1.00 70.25 263 ILE A O 1
ATOM 2073 N N . THR A 1 264 ? -41.141 -31.292 23.056 1.00 64.69 264 THR A N 1
ATOM 2074 C CA . THR A 1 264 ? -42.522 -31.790 23.196 1.00 64.69 264 THR A CA 1
ATOM 2075 C C . THR A 1 264 ? -43.579 -30.716 22.932 1.00 64.69 264 THR A C 1
ATOM 2077 O O . THR A 1 264 ? -44.637 -31.030 22.407 1.00 64.69 264 THR A O 1
ATOM 2080 N N . GLU A 1 265 ? -43.303 -29.442 23.235 1.00 58.50 265 GLU A N 1
ATOM 2081 C CA . GLU A 1 265 ? -44.225 -28.322 22.959 1.00 58.50 265 GLU A CA 1
ATOM 2082 C C . GLU A 1 265 ? -44.336 -27.973 21.463 1.00 58.50 265 GLU A C 1
ATOM 2084 O O . GLU A 1 265 ? -45.249 -27.256 21.063 1.00 58.50 265 GLU A O 1
ATOM 2089 N N . THR A 1 266 ? -43.422 -28.472 20.624 1.00 51.34 266 THR A N 1
ATOM 2090 C CA . THR A 1 266 ? -43.372 -28.177 19.181 1.00 51.34 266 THR A CA 1
ATOM 2091 C C . THR A 1 266 ? -43.916 -29.298 18.291 1.00 51.34 266 THR A C 1
ATOM 2093 O O . THR A 1 266 ? -43.910 -29.151 17.072 1.00 51.34 266 THR A O 1
ATOM 2096 N N . SER A 1 267 ? -44.435 -30.389 18.865 1.00 46.69 267 SER A N 1
ATOM 2097 C CA . SER A 1 267 ? -44.940 -31.544 18.109 1.00 46.69 267 SER A CA 1
ATOM 2098 C C . SER A 1 267 ? -46.372 -31.932 18.503 1.00 46.69 267 SER A C 1
ATOM 2100 O O . SER A 1 267 ? -46.620 -32.975 19.099 1.00 46.69 267 SER A O 1
ATOM 2102 N N . GLU A 1 268 ? -47.346 -31.112 18.098 1.00 41.09 268 GLU A N 1
ATOM 2103 C CA . GLU A 1 268 ? -48.721 -31.579 17.886 1.00 41.09 268 GLU A CA 1
ATOM 2104 C C . GLU A 1 268 ? -48.960 -31.808 16.379 1.00 41.09 268 GLU A C 1
ATOM 2106 O O . GLU A 1 268 ? -49.218 -30.866 15.631 1.00 41.09 268 GLU A O 1
ATOM 2111 N N . ALA A 1 269 ? -48.908 -33.100 16.007 1.00 33.47 269 ALA A N 1
ATOM 2112 C CA . ALA A 1 269 ? -49.428 -33.794 14.809 1.00 33.47 269 ALA A CA 1
ATOM 2113 C C . ALA A 1 269 ? -48.458 -34.151 13.648 1.00 33.47 269 ALA A C 1
ATOM 2115 O O . ALA A 1 269 ? -47.685 -33.301 13.214 1.00 33.47 269 ALA A O 1
ATOM 2116 N N . PRO A 1 270 ? -48.635 -35.327 12.994 1.00 43.91 270 PRO A N 1
ATOM 2117 C CA . PRO A 1 270 ? -49.026 -36.643 13.512 1.00 43.91 270 PRO A CA 1
ATOM 2118 C C . PRO A 1 270 ? -47.946 -37.729 13.286 1.00 43.91 270 PRO A C 1
ATOM 2120 O O . PRO A 1 270 ? -46.932 -37.520 12.630 1.00 43.91 270 PRO A O 1
ATOM 2123 N N . GLU A 1 271 ? -48.213 -38.885 13.890 1.00 46.47 271 GLU A N 1
ATOM 2124 C CA . GLU A 1 271 ? -47.417 -40.112 14.004 1.00 46.47 271 GLU A CA 1
ATOM 2125 C C . GLU A 1 271 ? -46.781 -40.639 12.703 1.00 46.47 271 GLU A C 1
ATOM 2127 O O . GLU A 1 271 ? -47.495 -41.001 11.773 1.00 46.47 271 GLU A O 1
ATOM 2132 N N . GLU A 1 272 ? -45.462 -40.860 12.725 1.00 34.09 272 GLU A N 1
ATOM 2133 C CA . GLU A 1 272 ? -44.832 -42.020 12.082 1.00 34.09 272 GLU A CA 1
ATOM 2134 C C . GLU A 1 272 ? -43.809 -42.642 13.050 1.00 34.09 272 GLU A C 1
ATOM 2136 O O . GLU A 1 272 ? -43.089 -41.948 13.770 1.00 34.09 272 GLU A O 1
ATOM 2141 N N . ALA A 1 273 ? -43.845 -43.972 13.140 1.00 36.03 273 ALA A N 1
ATOM 2142 C CA . ALA A 1 273 ? -43.124 -44.798 14.104 1.00 36.03 273 ALA A CA 1
ATOM 2143 C C . ALA A 1 273 ? -41.585 -44.673 13.994 1.00 36.03 273 ALA A C 1
ATOM 2145 O O . ALA A 1 273 ? -41.071 -44.444 12.900 1.00 36.03 273 ALA A O 1
ATOM 2146 N N . PRO A 1 274 ? -40.830 -44.877 15.093 1.00 40.19 274 PRO A N 1
ATOM 2147 C CA . PRO A 1 274 ? -39.376 -44.803 15.059 1.00 40.19 274 PRO A CA 1
ATOM 2148 C C . PRO A 1 274 ? -38.789 -46.117 14.526 1.00 40.19 274 PRO A C 1
ATOM 2150 O O . PRO A 1 274 ? -38.926 -47.161 15.165 1.00 40.19 274 PRO A O 1
ATOM 2153 N N . GLU A 1 275 ? -38.121 -46.072 13.371 1.00 37.84 275 GLU A N 1
ATOM 2154 C CA . GLU A 1 275 ? -37.206 -47.140 12.958 1.00 37.84 275 GLU A CA 1
ATOM 2155 C C . GLU A 1 275 ? -35.908 -47.076 13.774 1.00 37.84 275 GLU A C 1
ATOM 2157 O O . GLU A 1 275 ? -35.417 -46.012 14.160 1.00 37.84 275 GLU A O 1
ATOM 2162 N N . GLU A 1 276 ? -35.411 -48.265 14.095 1.00 39.12 276 GLU A N 1
ATOM 2163 C CA . GLU A 1 276 ? -34.328 -48.534 15.026 1.00 39.12 276 GLU A CA 1
ATOM 2164 C C . GLU A 1 276 ? -32.977 -47.926 14.614 1.00 39.12 276 GLU A C 1
ATOM 2166 O O . GLU A 1 276 ? -32.607 -47.845 13.446 1.00 39.12 276 GLU A O 1
ATOM 2171 N N . LEU A 1 277 ? -32.231 -47.557 15.655 1.00 46.22 277 LEU A N 1
ATOM 2172 C CA . LEU A 1 277 ? -30.810 -47.217 15.713 1.00 46.22 277 LEU A CA 1
ATOM 2173 C C . LEU A 1 277 ? -29.924 -47.892 14.646 1.00 46.22 277 LEU A C 1
ATOM 2175 O O . LEU A 1 277 ? -29.738 -49.109 14.673 1.00 46.22 277 LEU A O 1
ATOM 2179 N N . ALA A 1 278 ? -29.223 -47.076 13.853 1.00 38.97 278 ALA A N 1
ATOM 2180 C CA . ALA A 1 278 ? -27.942 -47.447 13.257 1.00 38.97 278 ALA A CA 1
ATOM 2181 C C . ALA A 1 278 ? -27.003 -46.227 13.152 1.00 38.97 278 ALA A C 1
ATOM 2183 O O . ALA A 1 278 ? -27.288 -45.276 12.435 1.00 38.97 278 ALA A O 1
ATOM 2184 N N . GLU A 1 279 ? -25.922 -46.317 13.931 1.00 42.69 279 GLU A N 1
ATOM 2185 C CA . GLU A 1 279 ? -24.548 -45.821 13.741 1.00 42.69 279 GLU A CA 1
ATOM 2186 C C . GLU A 1 279 ? -24.262 -44.353 13.347 1.00 42.69 279 GLU A C 1
ATOM 2188 O O . GLU A 1 279 ? -24.776 -43.787 12.388 1.00 42.69 279 GLU A O 1
ATOM 2193 N N . ASP A 1 280 ? -23.340 -43.775 14.128 1.00 50.97 280 ASP A N 1
ATOM 2194 C CA . ASP A 1 280 ? -22.693 -42.471 13.981 1.00 50.97 280 ASP A CA 1
ATOM 2195 C C . ASP A 1 280 ? -22.108 -42.240 12.574 1.00 50.97 280 ASP A C 1
ATOM 2197 O O . ASP A 1 280 ? -20.964 -42.599 12.298 1.00 50.97 280 ASP A O 1
ATOM 2201 N N . ASP A 1 281 ? -22.852 -41.548 11.712 1.00 44.75 281 ASP A N 1
ATOM 2202 C CA . ASP A 1 281 ? -22.294 -40.880 10.537 1.00 44.75 281 ASP A CA 1
ATOM 2203 C C . ASP A 1 281 ? -22.553 -39.366 10.627 1.00 44.75 281 ASP A C 1
ATOM 2205 O O . ASP A 1 281 ? -23.681 -38.884 10.481 1.00 44.75 281 ASP A O 1
ATOM 2209 N N . ASP A 1 282 ? -21.472 -38.591 10.794 1.00 57.62 282 ASP A N 1
ATOM 2210 C CA . ASP A 1 282 ? -21.398 -37.116 10.890 1.00 57.62 282 ASP A CA 1
ATOM 2211 C C . ASP A 1 282 ? -21.905 -36.353 9.635 1.00 57.62 282 ASP A C 1
ATOM 2213 O O . ASP A 1 282 ? -21.556 -35.196 9.385 1.00 57.62 282 ASP A O 1
ATOM 2217 N N . LYS A 1 283 ? -22.726 -36.985 8.791 1.00 56.16 283 LYS A N 1
ATOM 2218 C CA . LYS A 1 283 ? -23.259 -36.433 7.535 1.00 56.16 283 LYS A CA 1
ATOM 2219 C C . LYS A 1 283 ? -24.779 -36.271 7.521 1.00 56.16 283 LYS A C 1
ATOM 2221 O O . LYS A 1 283 ? -25.293 -35.683 6.570 1.00 56.16 28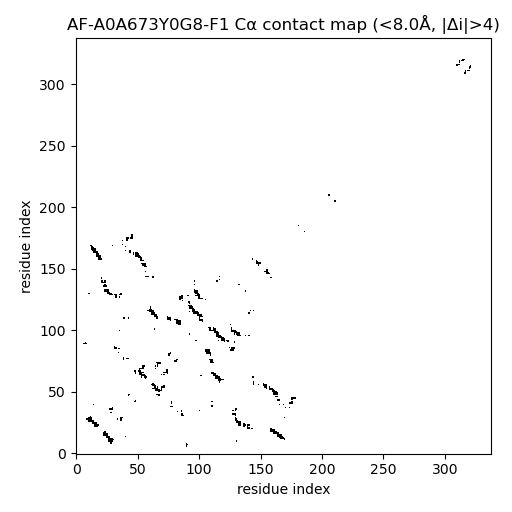3 LYS A O 1
ATOM 2226 N N . GLY A 1 284 ? -25.491 -36.690 8.572 1.00 53.56 284 GLY A N 1
ATOM 2227 C CA . GLY A 1 284 ? -26.953 -36.550 8.676 1.00 53.56 284 GLY A CA 1
ATOM 2228 C C . GLY A 1 284 ? -27.465 -35.102 8.605 1.00 53.56 284 GLY A C 1
ATOM 2229 O O . GLY A 1 284 ? -28.551 -34.859 8.085 1.00 53.56 284 GLY A O 1
ATOM 2230 N N . TRP A 1 285 ? -26.660 -34.110 9.015 1.00 58.16 285 TRP A N 1
ATOM 2231 C CA . TRP A 1 285 ? -27.032 -32.690 8.892 1.00 58.16 285 TRP A CA 1
ATOM 2232 C C . TRP A 1 285 ? -27.182 -32.256 7.420 1.00 58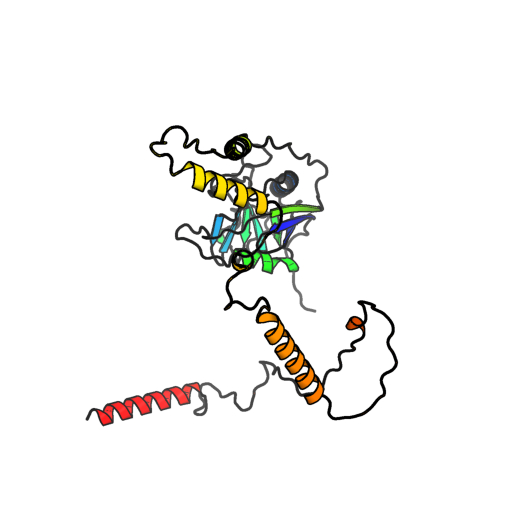.16 285 TRP A C 1
ATOM 2234 O O . TRP A 1 285 ? -28.001 -31.395 7.108 1.00 58.16 285 TRP A O 1
ATOM 2244 N N . MET A 1 286 ? -26.460 -32.869 6.474 1.00 56.50 286 MET A N 1
ATOM 2245 C CA . MET A 1 286 ? -26.534 -32.468 5.060 1.00 56.50 286 MET A CA 1
ATOM 2246 C C . MET A 1 286 ? -27.832 -32.889 4.352 1.00 56.50 286 MET A C 1
ATOM 2248 O O . MET A 1 286 ? -28.050 -32.482 3.213 1.00 56.50 286 MET A O 1
ATOM 2252 N N . ALA A 1 287 ? -28.690 -33.687 4.996 1.00 59.47 287 ALA A N 1
ATOM 2253 C CA . ALA A 1 287 ? -29.920 -34.200 4.394 1.00 59.47 287 ALA A CA 1
ATOM 2254 C C . ALA A 1 287 ? -31.148 -33.285 4.581 1.00 59.47 287 ALA A C 1
ATOM 2256 O O . ALA A 1 287 ? -32.194 -33.549 3.987 1.00 59.47 287 ALA A O 1
ATOM 2257 N N . HIS A 1 288 ? -31.054 -32.201 5.361 1.00 56.91 288 HIS A N 1
ATOM 2258 C CA . HIS A 1 288 ? -32.191 -31.294 5.538 1.00 56.91 288 HIS A CA 1
ATOM 2259 C C . HIS A 1 288 ? -32.433 -30.446 4.279 1.00 56.91 288 HIS A C 1
ATOM 2261 O O . HIS A 1 288 ? -31.727 -29.476 4.001 1.00 56.91 288 HIS A O 1
ATOM 2267 N N . VAL A 1 289 ? -33.475 -30.799 3.524 1.00 62.19 289 VAL A N 1
ATOM 2268 C CA . VAL A 1 289 ? -34.018 -29.975 2.438 1.00 62.19 289 VAL A CA 1
ATOM 2269 C C . VAL A 1 289 ? -34.744 -28.778 3.060 1.00 62.19 289 VAL A C 1
ATOM 2271 O O . VAL A 1 289 ? -35.704 -28.948 3.808 1.00 62.19 289 VAL A O 1
ATOM 2274 N N . LEU A 1 290 ? -34.276 -27.562 2.764 1.00 56.09 290 LEU A N 1
ATOM 2275 C CA . LEU A 1 290 ? -34.916 -26.309 3.179 1.00 56.09 290 LEU A CA 1
ATOM 2276 C C . LEU A 1 290 ? -36.320 -26.204 2.566 1.00 56.09 290 LEU A C 1
ATOM 2278 O O . LEU A 1 290 ? -36.464 -25.893 1.383 1.00 56.09 290 LEU A O 1
ATOM 2282 N N . GLN A 1 291 ? -37.354 -26.436 3.372 1.00 55.16 291 GLN A N 1
ATOM 2283 C CA . GLN A 1 291 ? -38.724 -26.051 3.043 1.00 55.16 291 GLN A CA 1
ATOM 2284 C C . GLN A 1 291 ? -38.917 -24.580 3.420 1.00 55.16 291 GLN A C 1
ATOM 2286 O O . GLN A 1 291 ? -38.775 -24.194 4.579 1.00 55.16 291 GLN A O 1
ATOM 2291 N N . PHE A 1 292 ? -39.191 -23.743 2.422 1.00 53.34 292 PHE A N 1
ATOM 2292 C CA . PHE A 1 292 ? -39.602 -22.364 2.645 1.00 53.34 292 PHE A CA 1
ATOM 2293 C C . PHE A 1 292 ? -41.110 -22.342 2.886 1.00 53.34 292 PHE A C 1
ATOM 2295 O O . PHE A 1 292 ? -41.875 -22.662 1.980 1.00 53.34 292 PHE A O 1
ATOM 2302 N N . ASP A 1 293 ? -41.532 -21.925 4.078 1.00 63.12 293 ASP A N 1
ATOM 2303 C CA . ASP A 1 293 ? -42.914 -21.505 4.296 1.00 63.12 293 ASP A CA 1
ATOM 2304 C C . ASP A 1 293 ? -43.201 -20.276 3.423 1.00 63.12 293 ASP A C 1
ATOM 2306 O O . ASP A 1 293 ? -42.524 -19.247 3.527 1.00 63.12 293 ASP A O 1
ATOM 2310 N N . GLU A 1 294 ? -44.227 -20.359 2.573 1.00 56.38 294 GLU A N 1
ATOM 2311 C CA . GLU A 1 294 ? -44.738 -19.259 1.743 1.00 56.38 294 GLU A CA 1
ATOM 2312 C C . GLU A 1 294 ? -45.463 -18.182 2.582 1.00 56.38 294 GLU A C 1
ATOM 2314 O O . GLU A 1 294 ? -46.542 -17.698 2.243 1.00 56.38 294 GLU A O 1
ATOM 2319 N N . GLN A 1 295 ? -44.876 -17.755 3.701 1.00 57.09 295 GLN A N 1
ATOM 2320 C CA . GLN A 1 295 ? -45.360 -16.606 4.455 1.00 57.09 295 GLN A CA 1
ATOM 2321 C C . GLN A 1 295 ? -44.726 -15.316 3.925 1.00 57.09 295 GLN A C 1
ATOM 2323 O O . GLN A 1 295 ? -43.585 -14.974 4.222 1.00 57.09 295 GLN A O 1
ATOM 2328 N N . THR A 1 296 ? -45.521 -14.618 3.111 1.00 56.78 296 THR A N 1
ATOM 2329 C CA . THR A 1 296 ? -45.499 -13.186 2.758 1.00 56.78 296 THR A CA 1
ATOM 2330 C C . THR A 1 296 ? -44.191 -12.419 3.005 1.00 56.78 296 THR A C 1
ATOM 2332 O O . THR A 1 296 ? -43.793 -12.163 4.143 1.00 56.78 296 THR A O 1
ATOM 2335 N N . ARG A 1 297 ? -43.593 -11.946 1.904 1.00 52.31 297 ARG A N 1
ATOM 2336 C CA . ARG A 1 297 ? -42.431 -11.041 1.823 1.00 52.31 297 ARG A CA 1
ATOM 2337 C C . ARG A 1 297 ? -42.396 -10.013 2.970 1.00 52.31 297 ARG A C 1
ATOM 2339 O O . ARG A 1 297 ? -43.153 -9.048 2.965 1.00 52.31 297 ARG A O 1
ATOM 2346 N N . LYS A 1 298 ? -41.473 -10.187 3.923 1.00 59.75 298 LYS A N 1
ATOM 2347 C CA . LYS A 1 298 ? -41.204 -9.215 5.007 1.00 59.75 298 LYS A CA 1
ATOM 2348 C C . LYS A 1 298 ? -40.328 -8.034 4.572 1.00 59.75 298 LYS A C 1
ATOM 2350 O O . LYS A 1 298 ? -40.147 -7.098 5.343 1.00 59.75 298 LYS A O 1
ATOM 2355 N N . VAL A 1 299 ? -39.785 -8.066 3.356 1.00 60.94 299 VAL A N 1
ATOM 2356 C CA . VAL A 1 299 ? -38.962 -6.983 2.806 1.00 60.94 299 VAL A CA 1
ATOM 2357 C C . VAL A 1 299 ? -39.765 -6.291 1.713 1.00 60.94 299 VAL A C 1
ATOM 2359 O O . VAL A 1 299 ? -40.053 -6.891 0.679 1.00 60.94 299 VAL A O 1
ATOM 2362 N N . LYS A 1 300 ? -40.172 -5.048 1.978 1.00 60.72 300 LYS A N 1
ATOM 2363 C CA . LYS A 1 300 ? -40.829 -4.181 0.998 1.00 60.72 300 LYS A CA 1
ATOM 2364 C C . LYS A 1 300 ? -39.767 -3.414 0.212 1.00 60.72 300 LYS A C 1
ATOM 2366 O O . LYS A 1 300 ? -38.851 -2.847 0.807 1.00 60.72 300 LYS A O 1
ATOM 2371 N N . ASP A 1 301 ? -39.898 -3.402 -1.110 1.00 63.62 301 ASP A N 1
ATOM 2372 C CA . ASP A 1 301 ? -39.033 -2.626 -1.997 1.00 63.62 301 ASP A CA 1
ATOM 2373 C C . ASP A 1 301 ? -39.172 -1.126 -1.707 1.00 63.62 301 ASP A C 1
ATOM 2375 O O . ASP A 1 301 ? -40.277 -0.586 -1.707 1.00 63.62 301 ASP A O 1
ATOM 2379 N N . ALA A 1 302 ? -38.047 -0.428 -1.535 1.00 60.50 302 ALA A N 1
ATOM 2380 C CA . ALA A 1 302 ? -38.009 1.006 -1.218 1.00 60.50 302 ALA A CA 1
ATOM 2381 C C . ALA A 1 302 ? -38.616 1.922 -2.306 1.00 60.50 302 ALA A C 1
ATOM 2383 O O . ALA A 1 302 ? -38.797 3.114 -2.074 1.00 60.50 302 ALA A O 1
ATOM 2384 N N . ASN A 1 303 ? -38.918 1.377 -3.490 1.00 66.38 303 ASN A N 1
ATOM 2385 C CA . ASN A 1 303 ? -39.529 2.098 -4.609 1.00 66.38 303 ASN A CA 1
ATOM 2386 C C . ASN A 1 303 ? -41.056 1.938 -4.697 1.00 66.38 303 ASN A C 1
ATOM 2388 O O . ASN A 1 303 ? -41.666 2.553 -5.573 1.00 66.38 303 ASN A O 1
ATOM 2392 N N . MET A 1 304 ? -41.688 1.130 -3.840 1.00 68.75 304 MET A N 1
ATOM 2393 C CA . MET A 1 304 ? -43.149 1.086 -3.763 1.00 68.75 304 MET A CA 1
ATOM 2394 C C . MET A 1 304 ? -43.664 2.177 -2.822 1.00 68.75 304 MET A C 1
ATOM 2396 O O . MET A 1 304 ? -43.228 2.288 -1.680 1.00 68.75 304 MET A O 1
ATOM 2400 N N . GLN A 1 305 ? -44.598 2.991 -3.314 1.00 60.62 305 GLN A N 1
ATOM 2401 C CA . GLN A 1 305 ? -45.302 3.975 -2.497 1.00 60.62 305 GLN A CA 1
ATOM 2402 C C . GLN A 1 305 ? -46.343 3.243 -1.639 1.00 60.62 305 GLN A C 1
ATOM 2404 O O . GLN A 1 305 ? -47.332 2.735 -2.161 1.00 60.62 305 GLN A O 1
ATOM 2409 N N . ASP A 1 306 ? -46.096 3.161 -0.332 1.00 64.81 306 ASP A N 1
ATOM 2410 C CA . ASP A 1 306 ? -47.055 2.648 0.652 1.00 64.81 306 ASP A CA 1
ATOM 2411 C C . ASP A 1 306 ? -48.155 3.695 0.932 1.00 64.81 306 ASP A C 1
ATOM 2413 O O . ASP A 1 306 ? -47.921 4.897 0.775 1.00 64.81 306 ASP A O 1
ATOM 2417 N N . GLU A 1 307 ? -49.318 3.260 1.436 1.00 64.06 307 GLU A N 1
ATOM 2418 C CA . GLU A 1 307 ? -50.444 4.132 1.843 1.00 64.06 307 GLU A CA 1
ATOM 2419 C C . GLU A 1 307 ? -50.065 5.192 2.904 1.00 64.06 307 GLU A C 1
ATOM 2421 O O . GLU A 1 307 ? -50.756 6.200 3.051 1.00 64.06 307 GLU A O 1
ATOM 2426 N N . ASP A 1 308 ? -48.934 5.003 3.595 1.00 64.12 308 ASP A N 1
ATOM 2427 C CA . ASP A 1 308 ? -48.380 5.913 4.607 1.00 64.12 308 ASP A CA 1
ATOM 2428 C C . ASP A 1 308 ? -47.313 6.889 4.059 1.00 64.12 308 ASP A C 1
ATOM 2430 O O . ASP A 1 308 ? -46.703 7.661 4.812 1.00 64.12 308 ASP A O 1
ATOM 2434 N N . THR A 1 309 ? -47.067 6.882 2.746 1.00 70.88 309 THR A N 1
ATOM 2435 C CA . THR A 1 309 ? -46.058 7.734 2.097 1.00 70.88 309 THR A CA 1
ATOM 2436 C C . THR A 1 309 ? -46.645 9.109 1.775 1.00 70.88 309 THR A C 1
ATOM 2438 O O . THR A 1 309 ? -47.081 9.381 0.660 1.00 70.88 309 THR A O 1
ATOM 2441 N N . PHE A 1 310 ? -46.671 10.000 2.765 1.00 78.75 310 PHE A N 1
ATOM 2442 C CA . PHE A 1 310 ? -47.196 11.360 2.599 1.00 78.75 310 PHE A CA 1
ATOM 2443 C C . PHE A 1 310 ? -46.132 12.342 2.088 1.00 78.75 310 PHE A C 1
ATOM 2445 O O . PHE A 1 310 ? -45.014 12.396 2.608 1.00 78.75 310 PHE A O 1
ATOM 2452 N N . GLU A 1 311 ? -46.501 13.197 1.132 1.00 78.19 311 GLU A N 1
ATOM 2453 C CA . GLU A 1 311 ? -45.652 14.304 0.682 1.00 78.19 311 GLU A CA 1
ATOM 2454 C C . GLU A 1 311 ? -45.341 15.286 1.831 1.00 78.19 311 GLU A C 1
ATOM 2456 O O . GLU A 1 311 ? -46.067 15.395 2.822 1.00 78.19 311 GLU A O 1
ATOM 2461 N N . ILE A 1 312 ? -44.236 16.030 1.724 1.00 76.25 312 ILE A N 1
ATOM 2462 C CA . ILE A 1 312 ? -43.774 16.986 2.756 1.00 76.25 312 ILE A CA 1
ATOM 2463 C C . ILE A 1 312 ? -44.784 18.110 3.036 1.00 76.25 312 ILE A C 1
ATOM 2465 O O . ILE A 1 312 ? -44.821 18.661 4.138 1.00 76.25 312 ILE A O 1
ATOM 2469 N N . SER A 1 313 ? -45.619 18.431 2.056 1.00 73.25 313 SER A N 1
ATOM 2470 C CA . SER A 1 313 ? -46.703 19.412 2.120 1.00 73.25 313 SER A CA 1
ATOM 2471 C C . SER A 1 313 ? -47.984 18.873 2.769 1.00 73.25 313 SER A C 1
ATOM 2473 O O . SER A 1 313 ? -48.825 19.673 3.181 1.00 73.25 313 SER A O 1
ATOM 2475 N N . ASP A 1 314 ? -48.150 17.552 2.897 1.00 80.06 314 ASP A N 1
ATOM 2476 C CA . ASP A 1 314 ? -49.382 16.959 3.416 1.00 80.06 314 ASP A CA 1
ATOM 2477 C C . ASP A 1 314 ? -49.485 17.156 4.947 1.00 80.06 314 ASP A C 1
ATOM 2479 O O . ASP A 1 314 ? -48.537 16.874 5.697 1.00 80.06 314 ASP A O 1
ATOM 2483 N N . PRO A 1 315 ? -50.628 17.639 5.472 1.00 74.62 315 PRO A N 1
ATOM 2484 C CA . PRO A 1 315 ? -50.853 17.775 6.910 1.00 74.62 315 PRO A CA 1
ATOM 2485 C C . PRO A 1 315 ? -50.806 16.457 7.701 1.00 74.62 315 PRO A C 1
ATOM 2487 O O . PRO A 1 315 ? -50.648 16.519 8.925 1.00 74.62 315 PRO A O 1
ATOM 2490 N N . ARG A 1 316 ? -50.964 15.294 7.055 1.00 76.19 316 ARG A N 1
ATOM 2491 C CA . ARG A 1 316 ? -50.861 13.963 7.683 1.00 76.19 316 ARG A CA 1
ATOM 2492 C C . ARG A 1 316 ? -49.424 13.469 7.801 1.00 76.19 316 ARG A C 1
ATOM 2494 O O . ARG A 1 316 ? -49.180 12.519 8.542 1.00 76.19 316 ARG A O 1
ATOM 2501 N N . ASN A 1 317 ? -48.477 14.149 7.154 1.00 82.44 317 ASN A N 1
ATOM 2502 C CA . ASN A 1 317 ? -47.070 13.803 7.237 1.00 82.44 317 ASN A CA 1
ATOM 2503 C C . ASN A 1 317 ? -46.601 13.786 8.711 1.00 82.44 317 ASN A C 1
ATOM 2505 O O . ASN A 1 317 ? -46.812 14.768 9.444 1.00 82.44 317 ASN A O 1
ATOM 2509 N N . PRO A 1 318 ? -45.943 12.705 9.168 1.00 81.31 318 PRO A N 1
ATOM 2510 C CA . PRO A 1 318 ? -45.509 12.560 10.555 1.00 81.31 318 PRO A CA 1
ATOM 2511 C C . PRO A 1 318 ? -44.599 13.700 11.035 1.00 81.31 318 PRO A C 1
ATOM 2513 O O . PRO A 1 318 ? -44.636 14.046 12.217 1.00 81.31 318 PRO A O 1
ATOM 2516 N N . VAL A 1 319 ? -43.822 14.331 10.149 1.00 80.31 319 VAL A N 1
ATOM 2517 C CA . VAL A 1 319 ? -42.961 15.479 10.490 1.00 80.31 319 VAL A CA 1
ATOM 2518 C C . VAL A 1 319 ? -43.797 16.720 10.825 1.00 80.31 319 VAL A C 1
ATOM 2520 O O . VAL A 1 319 ? -43.564 17.385 11.839 1.00 80.31 319 VAL A O 1
ATOM 2523 N N . ASN A 1 320 ? -44.828 17.004 10.027 1.00 82.75 320 ASN A N 1
ATOM 2524 C CA . ASN A 1 320 ? -45.734 18.134 10.251 1.00 82.75 320 ASN A CA 1
ATOM 2525 C C . ASN A 1 320 ? -46.611 17.925 11.492 1.00 82.75 320 ASN A C 1
ATOM 2527 O O . ASN A 1 320 ? -46.889 18.877 12.231 1.00 82.75 320 ASN A O 1
ATOM 2531 N N . LYS A 1 321 ? -46.999 16.673 11.762 1.00 83.94 321 LYS A N 1
ATOM 2532 C CA . LYS A 1 321 ? -47.734 16.295 12.973 1.00 83.94 321 LYS A CA 1
ATOM 2533 C C . LYS A 1 321 ? -46.918 16.578 14.240 1.00 83.94 321 LYS A C 1
ATOM 2535 O O . LYS A 1 321 ? -47.425 17.260 15.131 1.00 83.94 321 LYS A O 1
ATOM 2540 N N . ARG A 1 322 ? -45.641 16.166 14.280 1.00 83.88 322 ARG A N 1
ATOM 2541 C CA . ARG A 1 322 ? -44.733 16.436 15.415 1.00 83.88 322 ARG A CA 1
ATOM 2542 C C . ARG A 1 322 ? -44.574 17.934 15.687 1.00 83.88 322 ARG A C 1
ATOM 2544 O O . ARG A 1 322 ? -44.808 18.368 16.812 1.00 83.88 322 ARG A O 1
ATOM 2551 N N . ARG A 1 323 ? -44.303 18.749 14.656 1.00 83.44 323 ARG A N 1
ATOM 2552 C CA . ARG A 1 323 ? -44.165 20.217 14.812 1.00 83.44 323 ARG A CA 1
ATOM 2553 C C . ARG A 1 323 ? -45.430 20.866 15.380 1.00 83.44 323 ARG A C 1
ATOM 2555 O O . ARG A 1 323 ? -45.363 21.784 16.199 1.00 83.44 323 ARG A O 1
ATOM 2562 N N . ARG A 1 324 ? -46.609 20.387 14.971 1.00 84.31 324 ARG A N 1
ATOM 2563 C CA . ARG A 1 324 ? -47.890 20.893 15.480 1.00 84.31 324 ARG A CA 1
ATOM 2564 C C . ARG A 1 324 ? -48.100 20.511 16.945 1.00 84.31 324 ARG A C 1
ATOM 2566 O O . ARG A 1 324 ? -48.559 21.342 17.724 1.00 84.31 324 ARG A O 1
ATOM 2573 N N . GLU A 1 325 ? -47.756 19.293 17.339 1.00 87.12 325 GLU A N 1
ATOM 2574 C CA . GLU A 1 325 ? -47.846 18.849 18.735 1.00 87.12 325 GLU A CA 1
ATOM 2575 C C . GLU A 1 325 ? -46.875 19.607 19.649 1.00 87.12 325 GLU A C 1
ATOM 2577 O O . GLU A 1 325 ? -47.273 20.043 20.729 1.00 87.12 325 GLU A O 1
ATOM 2582 N N . GLU A 1 326 ? -45.649 19.862 19.193 1.00 86.50 326 GLU A N 1
ATOM 2583 C CA . GLU A 1 326 ? -44.670 20.692 19.905 1.00 86.50 326 GLU A CA 1
ATOM 2584 C C . GLU A 1 326 ? -45.164 22.130 20.085 1.00 86.50 326 GLU A C 1
ATOM 2586 O O . GLU A 1 326 ? -45.161 22.651 21.199 1.00 86.50 326 GLU A O 1
ATOM 2591 N N . SER A 1 327 ? -45.702 22.751 19.029 1.00 86.19 327 SER A N 1
ATOM 2592 C CA . SER A 1 327 ? -46.291 24.094 19.138 1.00 86.19 327 SER A CA 1
ATOM 2593 C C . SER A 1 327 ? -47.459 24.148 20.133 1.00 86.19 327 SER A C 1
ATOM 2595 O O . SER A 1 327 ? -47.592 25.110 20.893 1.00 86.19 327 SER A O 1
ATOM 2597 N N . LYS A 1 328 ? -48.282 23.089 20.191 1.00 87.12 328 LYS A N 1
ATOM 2598 C CA . LYS A 1 328 ? -49.386 22.967 21.152 1.00 87.12 328 LYS A CA 1
ATOM 2599 C C . LYS A 1 328 ? -48.870 22.789 22.578 1.00 87.12 328 LYS A C 1
ATOM 2601 O O . LYS A 1 328 ? -49.438 23.391 23.488 1.00 87.12 328 LYS A O 1
ATOM 2606 N N . LYS A 1 329 ? -47.801 22.013 22.781 1.00 88.62 329 LYS A N 1
ATOM 2607 C CA . LYS A 1 329 ? -47.137 21.873 24.088 1.00 88.62 329 LYS A CA 1
ATOM 2608 C C . LYS A 1 329 ? -46.589 23.216 24.572 1.00 88.62 329 LYS A C 1
ATOM 2610 O O . LYS A 1 329 ? -46.935 23.633 25.672 1.00 88.62 329 LYS A O 1
ATOM 2615 N N . ILE A 1 330 ? -45.872 23.945 23.716 1.00 86.00 330 ILE A N 1
ATOM 2616 C CA . ILE A 1 330 ? -45.319 25.274 24.035 1.00 86.00 330 ILE A CA 1
ATOM 2617 C C . ILE A 1 330 ? -46.436 26.275 24.378 1.00 86.00 330 ILE A C 1
ATOM 2619 O O . ILE A 1 330 ? -46.326 27.046 25.331 1.00 86.00 330 ILE A O 1
ATOM 2623 N N . MET A 1 331 ? -47.544 26.260 23.631 1.00 83.19 331 MET A N 1
ATOM 2624 C CA . MET A 1 331 ? -48.718 27.094 23.924 1.00 83.19 331 MET A CA 1
ATOM 2625 C C . MET A 1 331 ? -49.364 26.739 25.269 1.00 83.19 331 MET A C 1
ATOM 2627 O O . MET A 1 331 ? -49.753 27.634 26.021 1.00 83.19 331 MET A O 1
ATOM 2631 N N . LYS A 1 332 ? -49.463 25.445 25.595 1.00 86.00 332 LYS A N 1
ATOM 2632 C CA . LYS A 1 332 ? -50.022 24.969 26.866 1.00 86.00 332 LYS A CA 1
ATOM 2633 C C . LYS A 1 332 ? -49.137 25.363 28.053 1.00 86.00 332 LYS A C 1
ATOM 2635 O O . LYS A 1 332 ? -49.666 25.831 29.055 1.00 86.00 332 LYS A O 1
ATOM 2640 N N . GLU A 1 333 ? -47.816 25.268 27.915 1.00 84.62 333 GLU A N 1
ATOM 2641 C CA . GLU A 1 333 ? -46.857 25.727 28.929 1.00 84.62 333 GLU A CA 1
ATOM 2642 C C . GLU A 1 333 ? -46.915 27.241 29.153 1.00 84.62 333 GLU A C 1
ATOM 2644 O O . GLU A 1 333 ? -46.926 27.696 30.295 1.00 84.62 333 GLU A O 1
ATOM 2649 N N . LYS A 1 334 ? -47.018 28.041 28.083 1.00 82.31 334 LYS A N 1
ATOM 2650 C CA . LYS A 1 334 ? -47.185 29.501 28.206 1.00 82.31 334 LYS A CA 1
ATOM 2651 C C . LYS A 1 334 ? -48.496 29.886 28.887 1.00 82.31 334 LYS A C 1
ATOM 2653 O O . LYS A 1 334 ? -48.521 30.864 29.627 1.00 82.31 334 LYS A O 1
ATOM 2658 N N . LYS A 1 335 ? -49.573 29.129 28.650 1.00 80.81 335 LYS A N 1
ATOM 2659 C CA . LYS A 1 335 ? -50.869 29.342 29.307 1.00 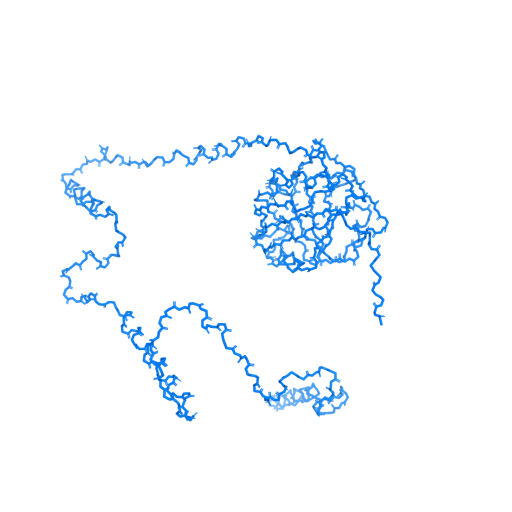80.81 335 LYS A CA 1
ATOM 2660 C C . LYS A 1 335 ? -50.857 28.915 30.779 1.00 80.81 335 LYS A C 1
ATOM 2662 O O . LYS A 1 335 ? -51.578 29.511 31.559 1.00 80.81 335 LYS A O 1
ATOM 2667 N N . ALA A 1 336 ? -50.046 27.925 31.150 1.00 75.06 336 ALA A N 1
ATOM 2668 C CA . ALA A 1 336 ? -49.877 27.491 32.539 1.00 75.06 336 ALA A CA 1
ATOM 2669 C C . ALA A 1 336 ? -48.972 28.423 33.372 1.00 75.06 336 ALA A C 1
ATOM 2671 O O . ALA A 1 336 ? -49.030 28.390 34.595 1.00 75.06 336 ALA A O 1
ATOM 2672 N N . LYS A 1 337 ? -48.131 29.240 32.721 1.00 71.38 337 LYS A N 1
ATOM 2673 C CA . LYS A 1 337 ? -47.261 30.246 33.362 1.00 71.38 337 LYS A CA 1
ATOM 2674 C C . LYS A 1 337 ? -47.916 31.625 33.558 1.00 71.38 337 LYS A C 1
ATOM 2676 O O . LYS A 1 337 ? -47.247 32.525 34.059 1.00 71.38 337 LYS A O 1
ATOM 2681 N N . ARG A 1 338 ? -49.162 31.811 33.120 1.00 58.91 338 ARG A N 1
ATOM 2682 C CA . ARG A 1 338 ? -49.952 33.043 33.268 1.00 58.91 338 ARG A CA 1
ATOM 2683 C C . ARG A 1 338 ? -51.034 32.843 34.313 1.00 58.91 338 ARG A C 1
ATOM 2685 O O . ARG A 1 338 ? -51.296 33.821 35.036 1.00 58.91 338 ARG A O 1
#

InterPro domains:
  IPR002130 Cyclophilin-type peptidyl-prolyl cis-trans isomerase domain [PF00160] (15-166)
  IPR002130 Cyclophilin-type peptidyl-prolyl cis-trans isomerase domain [PR00153] (28-43)
  IPR002130 Cyclophilin-type peptidyl-prolyl cis-trans isomerase domain [PR00153] (54-66)
  IPR002130 Cyclophilin-type peptidyl-prolyl cis-trans isomerase domain [PR00153] (97-112)
  IPR002130 Cyclophilin-type peptidyl-prolyl cis-trans isomerase domain [PR00153] (112-124)
  IPR002130 Cyclophilin-type peptidyl-prolyl cis-trans isomerase domain [PR00153] (125-140)
  IPR002130 Cyclophilin-type peptidyl-prolyl cis-trans isomerase domain [PS50072] (19-166)
  IPR020892 Cyclophilin-type peptidyl-prolyl cis-trans isomerase, conserved site [PS00170] (49-66)
  IPR029000 Cyclophilin-like domain superfamily [G3DSA:2.40.100.10] (1-178)
  IPR029000 Cyclophilin-like domain superfamily [SSF50891] (14-184)
  IPR044666 Cyclophilin-type peptidyl-prolyl cis-trans isomerase, cyclophilin A-like [PTHR45625] (11-189)
  IPR059998 Spliceosome-associated protein CWC27, C-terminal [cd22288] (248-294)

=== Feature glossary ===
The record interleaves many kinds of information about one protein. Here is each kind framed as the question it answers.

Q: What are the backbone torsion angles?
A: φ (phi) and ψ (psi) are the two rotatable backbone dihedrals per residue: φ is the C(i-1)–N–Cα–C torsion, ψ is the N–Cα–C–N(i+1) torsion, both in degrees on (−180°, 180°]. α-helical residues cluster near (−60°, −45°); β-strand residues near (−120°, +130°). A Ramachandran plot is simply a scatter of (φ, ψ) for every residue.

Q: What is the amino-acid chain?
A: This is the polypeptide sequence — one letter per residue, N-terminus first. Length ranges from a few dozen residues for small domains to over a thousand for large multi-domain proteins.

Q: How mobile is each atom in the crystal?
A: For experimental (PDB) structures, the B-factor (temperature factor) quantifies the positional spread of each atom in the crystal — a combination of thermal vibration and static disorder — in units of Å². High B-factors mark flexible loops or poorly resolved regions; low B-factors mark the rigid, well-ordered core.

Q: Are the domains correctly placed relative to each other?
A: Predicted Aligned Error (PAE) is an AlphaFold confidence matrix: entry (i, j) is the expected error in the position of residue j, in ångströms, when the prediction is superimposed on the true structure at residue i. Low PAE within a block of residues means that block is internally rigid and well-predicted; high PAE between two blocks means their relative placement is uncertain even if each block individually is confident.

Q: How confident is the AlphaFold model at each residue?
A: pLDDT is the predicted lDDT-Cα score: AlphaFold's confidence that the local environment of each residue (all inter-atomic distances within 15 Å) is correctly placed. It is a per-residue number between 0 and 100, with higher meaning more reliable.

Q: What family and function is it annotated with?
A: Functional annotations link the protein to curated databases. InterPro entries identify conserved domains and families by matching the sequence against member-database signatures (Pfam, PROSITE, CDD, …). Gene Ontology (GO) terms describe molecular function, biological process, and cellular component in a controlled vocabulary. CATH places the structure in a hierarchical fold classification (Class/Architecture/Topology/Homologous-superfamily). The organism is the source species.

Q: How big and how compact is the whole molecule?
A: Three whole-structure scalars: the radius of gyration (RMS distance of Cα from centroid, in Å), the count of Cα–Cα contacts (pairs closer than 8 Å and separated by more than four residues in sequence — i.e. tertiary, not local, contacts), and the bounding-box dimensions. Together they distinguish compact globular folds from extended fibres or disordered chains.

Q: What known structures does this most resemble?
A: The Foldseek neighbor list gives the closest experimentally determined structures in the PDB, ranked by structural alignment. TM-score near 1 means near-identical fold; near 0.3 means only rough topology match. This is how one finds what a novel AlphaFold prediction most resembles in the solved-structure universe.

Q: Which residues are buried vs exposed?
A: SASA measures how much of the protein is reachable by solvent. It is computed by rolling a water-sized probe over the atomic surface and summing the exposed area (Å²). Per-residue SASA distinguishes core (buried, low SASA) from surface (exposed, high SASA) residues; total SASA is a whole-molecule size measure.

Q: Which residues are in helices, strands, or loops?
A: Eight-state secondary structure (DSSP): H is the canonical α-helix, G the tighter 3₁₀-helix, I the wider π-helix; E/B are β-structure, T and S are turns and bends, and '-' is everything else. DSSP derives these from the pattern of main-chain N–H···O=C hydrogen bonds, not from the sequence.

Q: Where is each backbone atom in 3D?
A: Structure coordinates are given as an mmCIF _atom_site loop: one row per atom with element, residue name, chain id, sequence number, and x/y/z position in Å. Only the four main-chain atoms per residue are included here; side chains are omitted to keep the record compact.

Q: What if only a Cα trace is available?
A: Three-state secondary structure (P-SEA) collapses the eight DSSP classes into helix (a), strand (b), and coil (c). P-SEA assigns these from Cα geometry alone — distances and angles — without requiring backbone oxygens, so it works on any Cα trace.

Q: What do the rendered images show?
A: The six renders are orthographic views along the three Cartesian axes in both directions. Representation (cartoon, sticks, or surface) and color scheme (sequence-rainbow or by-chain) vary across proteins so the training set covers all the common visualization conventions.

Q: What does the local fold look like, residue by residue?
A: Foldseek's 3Di representation compresses backbone geometry into a per-residue letter drawn from a learned twenty-state alphabet. It captures the tertiary interaction pattern around each residue — which residues are packed against it in space, regardless of where they are in sequence.

Q: What do the diagnostic plots show?
A: The contact map is a binary N×N matrix image: pixel (i, j) is dark where Cα_i and Cα_j are within 8 Å and |i−j|>4. Because the |i−j|>4 filter removes local helical contacts, off-diagonal stripes parallel to the main diagonal indicate parallel β-sheets; stripes perpendicular to it indicate antiparallel β-sheets. The Ramachandran plot scatters every residue's (φ, ψ) pair against the sterically allowed regions. The PAE heatmap renders the predicted-aligned-error matrix.